Protein AF-A0A8H5EVK1-F1 (afdb_monomer_lite)

Structure (mmCIF, N/CA/C/O backbone):
data_AF-A0A8H5EVK1-F1
#
_entry.id   AF-A0A8H5EVK1-F1
#
loop_
_atom_site.group_PDB
_atom_site.id
_atom_site.type_symbol
_atom_site.label_atom_id
_atom_site.label_alt_id
_atom_site.label_comp_id
_atom_site.label_asym_id
_atom_site.label_entity_id
_atom_site.label_seq_id
_atom_site.pdbx_PDB_ins_code
_atom_site.Cartn_x
_atom_site.Cartn_y
_atom_site.Cartn_z
_atom_site.occupancy
_atom_site.B_iso_or_equiv
_atom_site.auth_seq_id
_atom_site.auth_comp_id
_atom_site.auth_asym_id
_atom_site.auth_atom_id
_atom_site.pdbx_PDB_model_num
ATOM 1 N N . MET A 1 1 ? -26.636 -18.258 -15.719 1.00 41.59 1 MET A N 1
ATOM 2 C CA . MET A 1 1 ? -25.723 -17.914 -14.607 1.00 41.59 1 MET A CA 1
ATOM 3 C C . MET A 1 1 ? -24.765 -16.835 -15.089 1.00 41.59 1 MET A C 1
ATOM 5 O O . MET A 1 1 ? -24.022 -17.075 -16.029 1.00 41.59 1 MET A O 1
ATOM 9 N N . THR A 1 2 ? -24.846 -15.623 -14.544 1.00 47.69 2 THR A N 1
ATOM 10 C CA . THR A 1 2 ? -23.958 -14.500 -14.897 1.00 47.69 2 THR A CA 1
ATOM 11 C C . THR A 1 2 ? -22.626 -14.634 -14.164 1.00 47.69 2 THR A C 1
ATOM 13 O O . THR A 1 2 ? -22.633 -14.826 -12.950 1.00 47.69 2 THR A O 1
ATOM 16 N N . LYS A 1 3 ? -21.498 -14.523 -14.882 1.00 50.34 3 LYS A N 1
ATOM 17 C CA . LYS A 1 3 ? -20.157 -14.484 -14.272 1.00 50.34 3 LYS A CA 1
ATOM 18 C C . LYS A 1 3 ? -20.093 -13.385 -13.192 1.00 50.34 3 LYS A C 1
ATOM 20 O O . LYS A 1 3 ? -20.622 -12.295 -13.436 1.00 50.34 3 LYS A O 1
ATOM 25 N N . PRO A 1 4 ? -19.461 -13.640 -12.031 1.00 54.78 4 PRO A N 1
ATOM 26 C CA . PRO A 1 4 ? -19.246 -12.612 -11.017 1.00 54.78 4 PRO A CA 1
ATOM 27 C C . PRO A 1 4 ? -18.439 -11.448 -11.614 1.00 54.78 4 PRO A C 1
ATOM 29 O O . PRO A 1 4 ? -17.487 -11.657 -12.368 1.00 54.78 4 PRO A O 1
ATOM 32 N N . ARG A 1 5 ? -18.862 -10.210 -11.332 1.00 58.28 5 ARG A N 1
ATOM 33 C CA . ARG A 1 5 ? -18.165 -8.996 -11.787 1.00 58.28 5 ARG A CA 1
ATOM 34 C C . ARG A 1 5 ? -16.902 -8.783 -10.953 1.00 58.28 5 ARG A C 1
ATOM 36 O O . ARG A 1 5 ? -16.959 -8.870 -9.731 1.00 58.28 5 ARG A O 1
ATOM 43 N N . SER A 1 6 ? -15.787 -8.462 -11.610 1.00 67.81 6 SER A N 1
ATOM 44 C CA . SER A 1 6 ? -14.522 -8.135 -10.943 1.00 67.81 6 SER A CA 1
ATOM 45 C C . SER A 1 6 ? -14.550 -6.692 -10.427 1.00 67.81 6 SER A C 1
ATOM 47 O O . SER A 1 6 ? -14.633 -5.753 -11.219 1.00 67.81 6 SER A O 1
ATOM 49 N N . LEU A 1 7 ? -14.450 -6.524 -9.105 1.00 60.75 7 LEU A N 1
ATOM 50 C CA . LEU A 1 7 ? -14.333 -5.228 -8.423 1.00 60.75 7 LEU A CA 1
ATOM 51 C C . LEU A 1 7 ? -13.185 -4.387 -8.979 1.00 60.75 7 LEU A C 1
ATOM 53 O O . LEU A 1 7 ? -13.356 -3.207 -9.279 1.00 60.75 7 LEU A O 1
ATOM 57 N N . HIS A 1 8 ? -12.032 -5.021 -9.176 1.00 58.81 8 HIS A N 1
ATOM 58 C CA . HIS A 1 8 ? -10.846 -4.355 -9.685 1.00 58.81 8 HIS A CA 1
ATOM 59 C C . HIS A 1 8 ? -11.046 -3.812 -11.104 1.00 58.81 8 HIS A C 1
ATOM 61 O O . HIS A 1 8 ? -10.659 -2.685 -11.386 1.00 58.81 8 HIS A O 1
ATOM 67 N N . ALA A 1 9 ? -11.675 -4.575 -12.006 1.00 63.03 9 ALA A N 1
ATOM 68 C CA . ALA A 1 9 ? -11.930 -4.096 -13.366 1.00 63.03 9 ALA A CA 1
ATOM 69 C C . ALA A 1 9 ? -12.843 -2.857 -13.370 1.00 63.03 9 ALA A C 1
ATOM 71 O O . ALA A 1 9 ? -12.587 -1.904 -14.106 1.00 63.03 9 ALA A O 1
ATOM 72 N N . ASP A 1 10 ? -13.873 -2.846 -12.522 1.00 66.62 10 ASP A N 1
ATOM 73 C CA . ASP A 1 10 ? -14.810 -1.726 -12.415 1.00 66.62 10 ASP A CA 1
ATOM 74 C C . ASP A 1 10 ? -14.166 -0.493 -11.744 1.00 66.62 10 ASP A C 1
ATOM 76 O O . ASP A 1 10 ? -14.387 0.631 -12.203 1.00 66.62 10 ASP A O 1
ATOM 80 N N . LEU A 1 11 ? -13.333 -0.678 -10.707 1.00 62.50 11 LEU A N 1
ATOM 81 C CA . LEU A 1 11 ? -12.578 0.409 -10.066 1.00 62.50 11 LEU A CA 1
ATOM 82 C C . LEU A 1 11 ? -11.476 0.959 -10.968 1.00 62.50 11 LEU A C 1
ATOM 84 O O . LEU A 1 11 ? -11.425 2.168 -11.166 1.00 62.50 11 LEU A O 1
ATOM 88 N N . SER A 1 12 ? -10.645 0.100 -11.558 1.00 61.88 12 SER A N 1
ATOM 89 C CA . SER A 1 12 ? -9.576 0.499 -12.481 1.00 61.88 12 SER A CA 1
ATOM 90 C C . SER A 1 12 ? -10.148 1.293 -13.659 1.00 61.88 12 SER A C 1
ATOM 92 O O . SER A 1 12 ? -9.644 2.366 -13.977 1.00 61.88 12 SER A O 1
ATOM 94 N N . ASN A 1 13 ? -11.284 0.870 -14.229 1.00 64.12 13 ASN A N 1
ATOM 95 C CA . ASN A 1 13 ? -11.983 1.655 -15.249 1.00 64.12 13 ASN A CA 1
ATOM 96 C C . ASN A 1 13 ? -12.493 3.002 -14.712 1.00 64.12 13 ASN A C 1
ATOM 98 O O . ASN A 1 13 ? -12.360 4.017 -15.393 1.00 64.12 13 ASN A O 1
ATOM 102 N N . ALA A 1 14 ? -13.072 3.049 -13.507 1.00 60.78 14 ALA A N 1
ATOM 103 C CA . ALA A 1 14 ? -13.549 4.299 -12.912 1.00 60.78 14 ALA A CA 1
ATOM 104 C C . ALA A 1 14 ? -12.404 5.295 -12.655 1.00 60.78 14 ALA A C 1
ATOM 106 O O . ALA A 1 14 ? -12.525 6.466 -13.016 1.00 60.78 14 ALA A O 1
ATOM 107 N N . PHE A 1 15 ? -11.287 4.828 -12.097 1.00 60.34 15 PHE A N 1
ATOM 108 C CA . PHE A 1 15 ? -10.103 5.639 -11.829 1.00 60.34 15 PHE A CA 1
ATOM 109 C C . PHE A 1 15 ? -9.351 6.038 -13.108 1.00 60.34 15 PHE A C 1
ATOM 111 O O . PHE A 1 15 ? -8.956 7.196 -13.239 1.00 60.34 15 PHE A O 1
ATOM 118 N N . LYS A 1 16 ? -9.212 5.142 -14.093 1.00 63.81 16 LYS A N 1
ATOM 119 C CA . LYS A 1 16 ? -8.628 5.468 -15.404 1.00 63.81 16 LYS A CA 1
ATOM 120 C C . LYS A 1 16 ? -9.429 6.566 -16.102 1.00 63.81 16 LYS A C 1
ATOM 122 O O . LYS A 1 16 ? -8.861 7.542 -16.581 1.00 63.81 16 LYS A O 1
ATOM 127 N N . ASN A 1 17 ? -10.756 6.454 -16.068 1.00 61.41 17 ASN A N 1
ATOM 128 C CA . ASN A 1 17 ? -11.651 7.477 -16.593 1.00 61.41 17 ASN A CA 1
ATOM 129 C C . ASN A 1 17 ? -11.496 8.813 -15.830 1.00 61.41 17 ASN A C 1
ATOM 131 O O . ASN A 1 17 ? -11.444 9.865 -16.466 1.00 61.41 17 ASN A O 1
ATOM 135 N N . CYS A 1 18 ? -11.355 8.801 -14.491 1.00 55.69 18 CYS A N 1
ATOM 136 C CA . CYS A 1 18 ? -11.019 10.005 -13.705 1.00 55.69 18 CYS A CA 1
ATOM 137 C C . CYS A 1 18 ? -9.718 10.650 -14.171 1.00 55.69 18 CYS A C 1
ATOM 139 O O . CYS A 1 18 ? -9.649 11.868 -14.318 1.00 55.69 18 CYS A O 1
ATOM 141 N N . PHE A 1 19 ? -8.689 9.836 -14.383 1.00 51.69 19 PHE A N 1
ATOM 142 C CA . PHE A 1 19 ? -7.378 10.308 -14.787 1.00 51.69 19 PHE A CA 1
ATOM 143 C C . PHE A 1 19 ? -7.397 10.960 -16.172 1.00 51.69 19 PHE A C 1
ATOM 145 O O . PHE A 1 19 ? -6.903 12.078 -16.326 1.00 51.69 19 PHE A O 1
ATOM 152 N N . GLU A 1 20 ? -8.009 10.309 -17.163 1.00 54.41 20 GLU A N 1
ATOM 153 C CA . GLU A 1 20 ? -8.142 10.855 -18.519 1.00 54.41 20 GLU A CA 1
ATOM 154 C C . GLU A 1 20 ? -8.861 12.213 -18.517 1.00 54.41 20 GLU A C 1
ATOM 156 O O . GLU A 1 20 ? -8.493 13.127 -19.263 1.00 54.41 20 GLU A O 1
ATOM 161 N N . LEU A 1 21 ? -9.835 12.383 -17.621 1.00 54.88 21 LEU A N 1
ATOM 162 C CA . LEU A 1 21 ? -10.508 13.655 -17.388 1.00 54.88 21 LEU A CA 1
ATOM 163 C C . LEU A 1 21 ? -9.605 14.732 -16.782 1.00 54.88 21 LEU A C 1
ATOM 165 O O . LEU A 1 21 ? -9.590 15.861 -17.277 1.00 54.88 21 LEU A O 1
ATOM 169 N N . SER A 1 22 ? -8.884 14.408 -15.705 1.00 44.44 22 SER A N 1
ATOM 170 C CA . SER A 1 22 ? -8.008 15.363 -15.017 1.00 44.44 22 SER A CA 1
ATOM 171 C C . SER A 1 22 ? -6.879 15.843 -15.931 1.00 44.44 22 SER A C 1
ATOM 173 O O . SER A 1 22 ? -6.562 17.031 -15.946 1.00 44.44 22 SER A O 1
ATOM 175 N N . ILE A 1 23 ? -6.329 14.961 -16.774 1.00 43.84 23 ILE A N 1
ATOM 176 C CA . ILE A 1 23 ? -5.350 15.355 -17.795 1.00 43.84 23 ILE A CA 1
ATOM 177 C C . ILE A 1 23 ? -5.964 16.330 -18.800 1.00 43.84 23 ILE A C 1
ATOM 179 O O . ILE A 1 23 ? -5.370 17.369 -19.074 1.00 43.84 23 ILE A O 1
ATOM 183 N N . LYS A 1 24 ? -7.139 16.018 -19.363 1.00 51.66 24 LYS A N 1
ATOM 184 C CA . LYS A 1 24 ? -7.743 16.856 -20.409 1.00 51.66 24 LYS A CA 1
ATOM 185 C C . LYS A 1 24 ? -8.177 18.225 -19.892 1.00 51.66 24 LYS A C 1
ATOM 187 O O . LYS A 1 24 ? -8.009 19.196 -20.620 1.00 51.66 24 LYS A O 1
ATOM 192 N N . LYS A 1 25 ? -8.642 18.335 -18.642 1.00 51.88 25 LYS A N 1
ATOM 193 C CA . LYS A 1 25 ? -8.900 19.639 -18.007 1.00 51.88 25 LYS A CA 1
ATOM 194 C C . LYS A 1 25 ? -7.633 20.482 -17.896 1.00 51.88 25 LYS A C 1
ATOM 196 O O . LYS A 1 25 ? -7.654 21.643 -18.291 1.00 51.88 25 LYS A O 1
ATOM 201 N N . ASN A 1 26 ? -6.529 19.893 -17.439 1.00 37.81 26 ASN A N 1
ATOM 202 C CA . ASN A 1 26 ? -5.261 20.616 -17.323 1.00 37.81 26 ASN A CA 1
ATOM 203 C C . ASN A 1 26 ? -4.705 21.006 -18.706 1.00 37.81 26 ASN A C 1
ATOM 205 O O . ASN A 1 26 ? -4.150 22.089 -18.855 1.00 37.81 26 ASN A O 1
ATOM 209 N N . ILE A 1 27 ? -4.925 20.183 -19.740 1.00 40.38 27 ILE A N 1
ATOM 210 C CA . ILE A 1 27 ? -4.561 20.509 -21.130 1.00 40.38 27 ILE A CA 1
ATOM 211 C C . ILE A 1 27 ? -5.469 21.605 -21.723 1.00 40.38 27 ILE A C 1
ATOM 213 O O . ILE A 1 27 ? -4.962 22.489 -22.403 1.00 40.38 27 ILE A O 1
ATOM 217 N N . GLN A 1 28 ? -6.782 21.603 -21.459 1.00 43.84 28 GLN A N 1
ATOM 218 C CA . GLN A 1 28 ? -7.711 22.644 -21.937 1.00 43.84 28 GLN A CA 1
ATOM 219 C C . GLN A 1 28 ? -7.494 24.000 -21.257 1.00 43.84 28 GLN A C 1
ATOM 221 O O . GLN A 1 28 ? -7.664 25.031 -21.898 1.00 43.84 28 GLN A O 1
ATOM 226 N N . ILE A 1 29 ? -7.100 24.015 -19.980 1.00 44.12 29 ILE A N 1
ATOM 227 C CA . ILE A 1 29 ? -6.737 25.250 -19.269 1.00 44.12 29 ILE A CA 1
ATOM 228 C C . ILE A 1 29 ? -5.406 25.809 -19.806 1.00 44.12 29 ILE A C 1
ATOM 230 O O . ILE A 1 29 ? -5.240 27.023 -19.884 1.00 44.12 29 ILE A O 1
ATOM 234 N N . ALA A 1 30 ? -4.483 24.936 -20.229 1.00 35.28 30 ALA A N 1
ATOM 235 C CA . ALA A 1 30 ? -3.184 25.318 -20.785 1.00 35.28 30 ALA A CA 1
ATOM 236 C C . ALA A 1 30 ? -3.193 25.603 -22.303 1.00 35.28 30 ALA A C 1
ATOM 238 O O . ALA A 1 30 ? -2.247 26.199 -22.814 1.00 35.28 30 ALA A O 1
ATOM 239 N N . SER A 1 31 ? -4.225 25.184 -23.042 1.00 36.19 31 SER A N 1
ATOM 240 C CA . SER A 1 31 ? -4.279 25.303 -24.501 1.00 36.19 31 SER A CA 1
ATOM 241 C C . SER A 1 31 ? -5.620 25.865 -24.964 1.00 36.19 31 SER A C 1
ATOM 243 O O . SER A 1 31 ? -6.618 25.158 -25.088 1.00 36.19 31 SER A O 1
ATOM 245 N N . THR A 1 32 ? -5.631 27.159 -25.274 1.00 45.44 32 THR A N 1
ATOM 246 C CA . THR A 1 32 ? -6.758 27.879 -25.883 1.00 45.44 32 THR A CA 1
ATOM 247 C C . THR A 1 32 ? -6.955 27.586 -27.374 1.00 45.44 32 THR A C 1
ATOM 249 O O . THR A 1 32 ? -7.618 28.371 -28.039 1.00 45.44 32 THR A O 1
ATOM 252 N N . ASN A 1 33 ? -6.437 26.485 -27.941 1.00 45.47 33 ASN A N 1
ATOM 253 C CA . ASN A 1 33 ? -6.583 26.222 -29.378 1.00 45.47 33 ASN A CA 1
ATOM 254 C C . ASN A 1 33 ? -6.837 24.745 -29.742 1.00 45.47 33 ASN A C 1
ATOM 256 O O . ASN A 1 33 ? -5.967 23.891 -29.623 1.00 45.47 33 ASN A O 1
ATOM 260 N N . ASN A 1 34 ? -8.049 24.506 -30.262 1.00 47.72 34 ASN A N 1
ATOM 261 C CA . ASN A 1 34 ? -8.443 23.535 -31.295 1.00 47.72 34 ASN A CA 1
ATOM 262 C C . ASN A 1 34 ? -7.706 22.182 -31.365 1.00 47.72 34 ASN A C 1
ATOM 264 O O . ASN A 1 34 ? -6.913 21.950 -32.277 1.00 47.72 34 ASN A O 1
ATOM 268 N N . VAL A 1 35 ? -8.100 21.218 -30.526 1.00 45.94 35 VAL A N 1
ATOM 269 C CA . VAL A 1 35 ? -7.901 19.788 -30.827 1.00 45.94 35 VAL A CA 1
ATOM 270 C C . VAL A 1 35 ? -9.232 19.043 -30.705 1.00 45.94 35 VAL A C 1
ATOM 272 O O . VAL A 1 35 ? -10.007 19.274 -29.780 1.00 45.94 35 VAL A O 1
ATOM 275 N N . ALA A 1 36 ? -9.498 18.188 -31.695 1.00 43.31 36 ALA A N 1
ATOM 276 C CA . ALA A 1 36 ? -10.763 17.515 -31.966 1.00 43.31 36 ALA A CA 1
ATOM 277 C C . ALA A 1 36 ? -11.384 16.781 -30.758 1.00 43.31 36 ALA A C 1
ATOM 279 O O . ALA A 1 36 ? -10.717 16.060 -30.013 1.00 43.31 36 ALA A O 1
ATOM 280 N N . ASN A 1 37 ? -12.704 16.947 -30.628 1.00 43.81 37 ASN A N 1
ATOM 281 C CA . ASN A 1 37 ? -13.572 16.381 -29.598 1.00 43.81 37 ASN A CA 1
ATOM 282 C C . ASN A 1 37 ? -13.606 14.843 -29.645 1.00 43.81 37 ASN A C 1
ATOM 284 O O . ASN A 1 37 ? -14.459 14.247 -30.298 1.00 43.81 37 ASN A O 1
ATOM 288 N N . GLN A 1 38 ? -12.735 14.181 -28.889 1.00 46.62 38 GLN A N 1
ATOM 289 C CA . GLN A 1 38 ? -13.140 12.925 -28.259 1.00 46.62 38 GLN A CA 1
ATOM 290 C C . GLN A 1 38 ? -14.080 13.276 -27.106 1.00 46.62 38 GLN A C 1
ATOM 292 O O . GLN A 1 38 ? -13.672 14.027 -26.218 1.00 46.62 38 GLN A O 1
ATOM 297 N N . GLU A 1 39 ? -15.305 12.745 -27.111 1.00 47.12 39 GLU A N 1
ATOM 298 C CA . GLU A 1 39 ? -16.267 12.903 -26.016 1.00 47.12 39 GLU A CA 1
ATOM 299 C C . GLU A 1 39 ? -15.684 12.323 -24.726 1.00 47.12 39 GLU A C 1
ATOM 301 O O . GLU A 1 39 ? -15.723 11.122 -24.461 1.00 47.12 39 GLU A O 1
ATOM 306 N N . VAL A 1 40 ? -15.075 13.191 -23.927 1.00 48.97 40 VAL A N 1
ATOM 307 C CA . VAL A 1 40 ? -14.577 12.823 -22.609 1.00 48.97 40 VAL A CA 1
ATOM 308 C C . VAL A 1 40 ? -15.793 12.677 -21.706 1.00 48.97 40 VAL A C 1
ATOM 310 O O . VAL A 1 40 ? -16.623 13.593 -21.671 1.00 48.97 40 VAL A O 1
ATOM 313 N N . PRO A 1 41 ? -15.929 11.572 -20.957 1.00 56.59 41 PRO A N 1
ATOM 314 C CA . PRO A 1 41 ? -17.033 11.443 -20.026 1.00 56.59 41 PRO A CA 1
ATOM 315 C C . PRO A 1 41 ? -16.988 12.616 -19.044 1.00 56.59 41 PRO A C 1
ATOM 317 O O . PRO A 1 41 ? -15.944 12.885 -18.470 1.00 56.59 41 PRO A O 1
ATOM 320 N N . ASN A 1 42 ? -18.100 13.322 -18.847 1.00 66.62 42 ASN A N 1
ATOM 321 C CA . ASN A 1 42 ? -18.181 14.433 -17.895 1.00 66.62 42 ASN A CA 1
ATOM 322 C C . ASN A 1 42 ? -17.709 13.985 -16.490 1.00 66.62 42 ASN A C 1
ATOM 324 O O . ASN A 1 42 ? -18.003 12.867 -16.059 1.00 66.62 42 ASN A O 1
ATOM 328 N N . GLU A 1 43 ? -17.028 14.860 -15.743 1.00 67.25 43 GLU A N 1
ATOM 329 C CA . GLU A 1 43 ? -16.617 14.634 -14.345 1.00 67.25 43 GLU A CA 1
ATOM 330 C C . GLU A 1 43 ? -17.762 14.106 -13.485 1.00 67.25 43 GLU A C 1
ATOM 332 O O . GLU A 1 43 ? -17.577 13.212 -12.656 1.00 67.25 43 GLU A O 1
ATOM 337 N N . HIS A 1 44 ? -18.972 14.603 -13.732 1.00 73.38 44 HIS A N 1
ATOM 338 C CA . HIS A 1 44 ? -20.161 14.123 -13.052 1.00 73.38 44 HIS A CA 1
ATOM 339 C C . HIS A 1 44 ? -20.440 12.634 -13.323 1.00 73.38 44 HIS A C 1
ATOM 341 O O . HIS A 1 44 ? -20.753 11.884 -12.397 1.00 73.38 44 HIS A O 1
ATOM 347 N N . THR A 1 45 ? -20.277 12.185 -14.569 1.00 72.19 45 THR A N 1
ATOM 348 C CA . THR A 1 45 ? -20.450 10.785 -14.985 1.00 72.19 45 THR A CA 1
ATOM 349 C C . THR A 1 45 ? -19.439 9.880 -14.298 1.00 72.19 45 THR A C 1
ATOM 351 O O . THR A 1 45 ? -19.790 8.799 -13.826 1.00 72.19 45 THR A O 1
ATOM 354 N N . ILE A 1 46 ? -18.199 10.340 -14.173 1.00 68.25 46 ILE A N 1
ATOM 355 C CA . ILE A 1 46 ? -17.124 9.546 -13.589 1.00 68.25 46 ILE A CA 1
ATOM 356 C C . ILE A 1 46 ? -17.238 9.480 -12.064 1.00 68.25 46 ILE A C 1
ATOM 358 O O . ILE A 1 46 ? -17.194 8.389 -11.496 1.00 68.25 46 ILE A O 1
ATOM 362 N N . LYS A 1 47 ? -17.521 10.602 -11.390 1.00 79.25 47 LYS A N 1
ATOM 363 C CA . LYS A 1 47 ? -17.852 10.599 -9.954 1.00 79.25 47 LYS A CA 1
ATOM 364 C C . LYS A 1 47 ? -19.066 9.714 -9.665 1.00 79.25 47 LYS A C 1
ATOM 366 O O . LYS A 1 47 ? -19.101 9.020 -8.650 1.00 79.25 47 LYS A O 1
ATOM 371 N N . LYS A 1 48 ? -20.065 9.695 -10.556 1.00 79.06 48 LYS A N 1
ATOM 372 C CA . LYS A 1 48 ? -21.235 8.808 -10.456 1.00 79.06 48 LYS A CA 1
ATOM 373 C C . LYS A 1 48 ? -20.854 7.334 -10.624 1.00 79.06 48 LYS A C 1
ATOM 375 O O . LYS A 1 48 ? -21.357 6.506 -9.863 1.00 79.06 48 LYS A O 1
ATOM 380 N N . ALA A 1 49 ? -19.966 7.008 -11.563 1.00 73.38 49 ALA A N 1
ATOM 381 C CA . ALA A 1 49 ? -19.442 5.656 -11.741 1.00 73.38 49 ALA A CA 1
ATOM 382 C C . ALA A 1 49 ? -18.668 5.195 -10.498 1.00 73.38 49 ALA A C 1
ATOM 384 O O . ALA A 1 49 ? -19.017 4.168 -9.922 1.00 73.38 49 ALA A O 1
ATOM 385 N N . PHE A 1 50 ? -17.724 6.002 -10.008 1.00 79.88 50 PHE A N 1
ATOM 386 C CA . PHE A 1 50 ? -16.962 5.719 -8.789 1.00 79.88 50 PHE A CA 1
ATOM 387 C C . PHE A 1 50 ? -17.873 5.495 -7.572 1.00 79.88 50 PHE A C 1
ATOM 389 O O . PHE A 1 50 ? -17.780 4.467 -6.904 1.00 79.88 50 PHE A O 1
ATOM 396 N N . ARG A 1 51 ? -18.858 6.382 -7.348 1.00 85.69 51 ARG A N 1
ATOM 397 C CA . ARG A 1 51 ? -19.884 6.202 -6.301 1.00 85.69 51 ARG A CA 1
ATOM 398 C C . ARG A 1 51 ? -20.635 4.883 -6.432 1.00 85.69 51 ARG A C 1
ATOM 400 O O . ARG A 1 51 ? -20.914 4.240 -5.427 1.00 85.69 51 ARG A O 1
ATOM 407 N N . SER A 1 52 ? -21.018 4.508 -7.651 1.00 81.25 52 SER A N 1
ATOM 408 C CA . SER A 1 52 ? -21.739 3.260 -7.916 1.00 81.25 52 SER A CA 1
ATOM 409 C C . SER A 1 52 ? -20.889 2.042 -7.562 1.00 81.25 52 SER A C 1
ATOM 411 O O . SER A 1 52 ? -21.383 1.108 -6.932 1.00 81.25 52 SER A O 1
ATOM 413 N N . VAL A 1 53 ? -19.603 2.073 -7.918 1.00 79.50 53 VAL A N 1
ATOM 414 C CA . VAL A 1 53 ? -18.664 0.990 -7.626 1.00 79.50 53 VAL A CA 1
ATOM 415 C C . VAL A 1 53 ? -18.433 0.856 -6.122 1.00 79.50 53 VAL A C 1
ATOM 417 O O . VAL A 1 53 ? -18.625 -0.233 -5.592 1.00 79.50 53 VAL A O 1
ATOM 420 N N . LEU A 1 54 ? -18.146 1.953 -5.416 1.00 83.44 54 LEU A N 1
ATOM 421 C CA . LEU A 1 54 ? -17.957 1.928 -3.963 1.00 83.44 54 LEU A CA 1
ATOM 422 C C . LEU A 1 54 ? -19.215 1.503 -3.197 1.00 83.44 54 LEU A C 1
ATOM 424 O O . LEU A 1 54 ? -19.120 0.731 -2.248 1.00 83.44 54 LEU A O 1
ATOM 428 N N . LYS A 1 55 ? -20.407 1.941 -3.628 1.00 86.31 55 LYS A N 1
ATOM 429 C CA . LYS A 1 55 ? -21.672 1.478 -3.031 1.00 86.31 55 LYS A CA 1
ATOM 430 C C . LYS A 1 55 ? -21.828 -0.031 -3.160 1.00 86.31 55 LYS A C 1
ATOM 432 O O . LYS A 1 55 ? -22.078 -0.699 -2.169 1.00 86.31 55 LYS A O 1
ATOM 437 N N . LYS A 1 56 ? -21.619 -0.576 -4.361 1.00 79.38 56 LYS A N 1
ATOM 438 C CA . LYS A 1 56 ? -21.663 -2.027 -4.584 1.00 79.38 56 LYS A CA 1
ATOM 439 C C . LYS A 1 56 ? -20.644 -2.773 -3.721 1.00 79.38 56 LYS A C 1
ATOM 441 O O . LYS A 1 56 ? -20.948 -3.874 -3.278 1.00 79.38 56 LYS A O 1
ATOM 446 N N . TRP A 1 57 ? -19.470 -2.185 -3.485 1.00 81.81 57 TRP A N 1
ATOM 447 C CA . TRP A 1 57 ? -18.435 -2.799 -2.657 1.00 81.81 57 TRP A CA 1
ATOM 448 C C . TRP A 1 57 ? -18.832 -2.844 -1.197 1.00 81.81 57 TRP A C 1
ATOM 450 O O . TRP A 1 57 ? -18.875 -3.928 -0.624 1.00 81.81 57 TRP A O 1
ATOM 460 N N . ARG A 1 58 ? -19.263 -1.712 -0.650 1.00 84.25 58 ARG A N 1
ATOM 461 C CA . ARG A 1 58 ? -19.832 -1.648 0.694 1.00 84.25 58 ARG A CA 1
ATOM 462 C C . ARG A 1 58 ? -21.016 -2.606 0.873 1.00 84.25 58 ARG A C 1
ATOM 464 O O . ARG A 1 58 ? -21.157 -3.223 1.917 1.00 84.25 58 ARG A O 1
ATOM 471 N N . ASP A 1 59 ? -21.857 -2.751 -0.149 1.00 84.62 59 ASP A N 1
ATOM 472 C CA . ASP A 1 59 ? -23.033 -3.629 -0.118 1.00 84.62 59 ASP A CA 1
ATOM 473 C C . ASP A 1 59 ? -22.681 -5.120 -0.379 1.00 84.62 59 ASP A C 1
ATOM 475 O O . ASP A 1 59 ? -23.576 -5.925 -0.658 1.00 84.62 59 ASP A O 1
ATOM 479 N N . GLY A 1 60 ? -21.391 -5.490 -0.357 1.00 78.88 60 GLY A N 1
ATOM 480 C CA . GLY A 1 60 ? -20.909 -6.870 -0.501 1.00 78.88 60 GLY A CA 1
ATOM 481 C C . GLY A 1 60 ? -21.205 -7.503 -1.864 1.00 78.88 60 GLY A C 1
ATOM 482 O O . GLY A 1 60 ? -21.289 -8.722 -1.989 1.00 78.88 60 GLY A O 1
ATOM 483 N N . LYS A 1 61 ? -21.434 -6.692 -2.905 1.00 76.62 61 LYS A N 1
ATOM 484 C CA . LYS A 1 61 ? -21.798 -7.181 -4.250 1.00 76.62 61 LYS A CA 1
ATOM 485 C C . LYS A 1 61 ? -20.613 -7.684 -5.060 1.00 76.62 61 LYS A C 1
ATOM 487 O O . LYS A 1 61 ? -20.824 -8.217 -6.150 1.00 76.62 61 LYS A O 1
ATOM 492 N N . TYR A 1 62 ? -19.403 -7.507 -4.551 1.00 68.06 62 TYR A N 1
ATOM 493 C CA . TYR A 1 62 ? -18.215 -8.123 -5.112 1.00 68.06 62 TYR A CA 1
ATOM 494 C C . TYR A 1 62 ? -17.780 -9.267 -4.218 1.00 68.06 62 TYR A C 1
ATOM 496 O O . TYR A 1 62 ? -17.835 -9.162 -2.995 1.00 68.06 62 TYR A O 1
ATOM 504 N N . THR A 1 63 ? -17.350 -10.354 -4.843 1.00 61.09 63 THR A N 1
ATOM 505 C CA . THR A 1 63 ? -16.702 -11.444 -4.128 1.00 61.09 63 THR A CA 1
ATOM 506 C C . THR A 1 63 ? -15.408 -10.899 -3.518 1.00 61.09 63 THR A C 1
ATOM 508 O O . THR A 1 63 ? -14.637 -10.287 -4.263 1.00 61.09 63 THR A O 1
ATOM 511 N N . PRO A 1 64 ? -15.173 -11.060 -2.202 1.00 55.84 64 PRO A N 1
ATOM 512 C CA . PRO A 1 64 ? -13.887 -10.711 -1.612 1.00 55.84 64 PRO A CA 1
ATOM 513 C C . PRO A 1 64 ? -12.806 -11.505 -2.347 1.00 55.84 64 PRO A C 1
ATOM 515 O O . PRO A 1 64 ? -12.905 -12.725 -2.457 1.00 55.84 64 PRO A O 1
ATOM 518 N N . LEU A 1 65 ? -11.851 -10.794 -2.950 1.00 55.19 65 LEU A N 1
ATOM 519 C CA . LEU A 1 65 ? -10.857 -11.401 -3.841 1.00 55.19 65 LEU A CA 1
ATOM 520 C C . LEU A 1 65 ? -9.771 -12.116 -3.044 1.00 55.19 65 LEU A C 1
ATOM 522 O O . LEU A 1 65 ? -9.388 -13.223 -3.397 1.00 55.19 65 LEU A O 1
ATOM 526 N N . ASN A 1 66 ? -9.378 -11.519 -1.923 1.00 55.75 66 ASN A N 1
ATOM 527 C CA . ASN A 1 66 ? -8.662 -12.190 -0.858 1.00 55.75 66 ASN A CA 1
ATOM 528 C C . ASN A 1 66 ? -9.410 -11.874 0.451 1.00 55.75 66 ASN A C 1
ATOM 530 O O . ASN A 1 66 ? -9.531 -10.696 0.798 1.00 55.75 66 ASN A O 1
ATOM 534 N N . PRO A 1 67 ? -9.976 -12.869 1.159 1.00 55.72 67 PRO A N 1
ATOM 535 C CA . PRO A 1 67 ? -10.648 -12.627 2.434 1.00 55.72 67 PRO A CA 1
ATOM 536 C C . PRO A 1 67 ? -9.687 -12.113 3.516 1.00 55.72 67 PRO A C 1
ATOM 538 O O . PRO A 1 67 ? -10.157 -11.596 4.526 1.00 55.72 67 PRO A O 1
ATOM 541 N N . ALA A 1 68 ? -8.371 -12.243 3.309 1.00 57.75 68 ALA A N 1
ATOM 542 C CA . ALA A 1 68 ? -7.357 -11.846 4.272 1.00 57.75 68 ALA A CA 1
ATOM 543 C C . ALA A 1 68 ? -7.042 -10.344 4.276 1.00 57.75 68 ALA A C 1
ATOM 545 O O . ALA A 1 68 ? -6.654 -9.805 5.304 1.00 57.75 68 ALA A O 1
ATOM 546 N N . ILE A 1 69 ? -7.166 -9.642 3.144 1.00 64.50 69 ILE A N 1
ATOM 547 C CA . ILE A 1 69 ? -6.744 -8.237 3.058 1.00 64.50 69 ILE A CA 1
ATOM 548 C C . ILE A 1 69 ? -7.760 -7.446 2.230 1.00 64.50 69 ILE A C 1
ATOM 550 O O . ILE A 1 69 ? -7.741 -7.511 0.998 1.00 64.50 69 ILE A O 1
ATOM 554 N N . PRO A 1 70 ? -8.634 -6.650 2.865 1.00 67.31 70 PRO A N 1
ATOM 555 C CA . PRO A 1 70 ? -9.677 -5.910 2.167 1.00 67.31 70 PRO A CA 1
ATOM 556 C C . PRO A 1 70 ? -9.172 -4.564 1.628 1.00 67.31 70 PRO A C 1
ATOM 558 O O . PRO A 1 70 ? -9.820 -3.524 1.766 1.00 67.31 70 PRO A O 1
ATOM 561 N N . LEU A 1 71 ? -7.991 -4.566 1.013 1.00 73.69 71 LEU A N 1
ATOM 562 C CA . LEU A 1 71 ? -7.390 -3.365 0.450 1.00 73.69 71 LEU A CA 1
ATOM 563 C C . LEU A 1 71 ? -7.468 -3.400 -1.073 1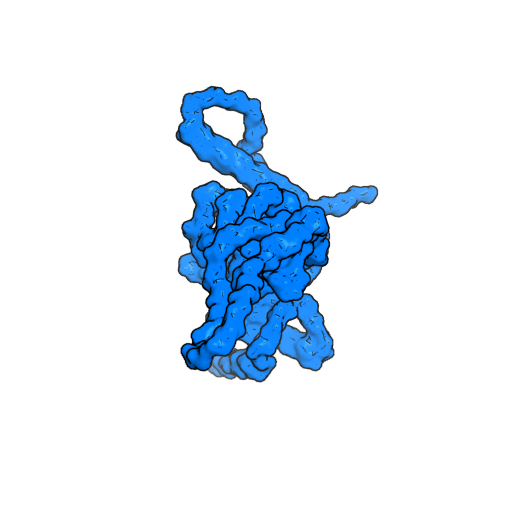.00 73.69 71 LEU A C 1
ATOM 565 O O . LEU A 1 71 ? -7.324 -4.445 -1.707 1.00 73.69 71 LEU A O 1
ATOM 569 N N . ILE A 1 72 ? -7.678 -2.231 -1.666 1.00 76.06 72 ILE A N 1
ATOM 570 C CA . ILE A 1 72 ? -7.539 -2.040 -3.108 1.00 76.06 72 ILE A CA 1
ATOM 571 C C . ILE A 1 72 ? -6.605 -0.875 -3.317 1.00 76.06 72 ILE A C 1
ATOM 573 O O . ILE A 1 72 ? -6.906 0.221 -2.849 1.00 76.06 72 ILE A O 1
ATOM 577 N N . ALA A 1 73 ? -5.509 -1.103 -4.034 1.00 77.06 73 ALA A N 1
ATOM 578 C CA . ALA A 1 73 ? -4.660 -0.020 -4.488 1.00 77.06 73 ALA A CA 1
ATOM 579 C C . ALA A 1 73 ? -4.923 0.306 -5.960 1.00 77.06 73 ALA A C 1
ATOM 581 O O . ALA A 1 73 ? -5.371 -0.532 -6.740 1.00 77.06 73 ALA A O 1
ATOM 582 N N . TYR A 1 74 ? -4.675 1.558 -6.318 1.00 78.56 74 TYR A N 1
ATOM 583 C CA . TYR A 1 74 ? -4.739 2.042 -7.685 1.00 78.56 74 TYR A CA 1
ATOM 584 C C . TYR A 1 74 ? -3.500 2.875 -7.988 1.00 78.56 74 TYR A C 1
ATOM 586 O O . TYR A 1 74 ? -3.231 3.846 -7.277 1.00 78.56 74 TYR A O 1
ATOM 594 N N . VAL A 1 75 ? -2.776 2.534 -9.055 1.00 81.56 75 VAL A N 1
ATOM 595 C CA . VAL A 1 75 ? -1.560 3.252 -9.448 1.00 81.56 75 VAL A CA 1
ATOM 596 C C . VAL A 1 75 ? -1.878 4.667 -9.904 1.00 81.56 75 VAL A C 1
ATOM 598 O O . VAL A 1 75 ? -2.604 4.896 -10.875 1.00 81.56 75 VAL A O 1
ATOM 601 N N . LEU A 1 76 ? -1.298 5.641 -9.201 1.00 79.50 76 LEU A N 1
ATOM 602 C CA . LEU A 1 76 ? -1.403 7.030 -9.584 1.00 79.50 76 LEU A CA 1
ATOM 603 C C . LEU A 1 76 ? -0.499 7.325 -10.784 1.00 79.50 76 LEU A C 1
ATOM 605 O O . LEU A 1 76 ? 0.642 6.871 -10.882 1.00 79.50 76 LEU A O 1
ATOM 609 N N . PRO A 1 77 ? -0.995 8.145 -11.706 1.00 74.44 77 PRO A N 1
ATOM 610 C CA . PRO A 1 77 ? -0.270 8.505 -12.902 1.00 74.44 77 PRO A CA 1
ATOM 611 C C . PRO A 1 77 ? 0.857 9.493 -12.604 1.00 74.44 77 PRO A C 1
ATOM 613 O O . PRO A 1 77 ? 0.625 10.578 -12.071 1.00 74.44 77 PRO A O 1
ATOM 616 N N . GLY A 1 78 ? 2.068 9.146 -13.041 1.00 68.12 78 GLY A N 1
ATOM 617 C CA . GLY A 1 78 ? 3.223 10.041 -12.999 1.00 68.12 78 GLY A CA 1
ATOM 618 C C . GLY A 1 78 ? 3.776 10.325 -11.602 1.00 68.12 78 GLY A C 1
ATOM 619 O O . GLY A 1 78 ? 4.466 11.323 -11.456 1.00 68.12 78 GLY A O 1
ATOM 620 N N . GLY A 1 79 ? 3.464 9.509 -10.589 1.00 60.69 79 GLY A N 1
ATOM 621 C CA . GLY A 1 79 ? 4.084 9.614 -9.263 1.00 60.69 79 GLY A CA 1
ATOM 622 C C . GLY A 1 79 ? 5.384 8.814 -9.176 1.00 60.69 79 GLY A C 1
ATOM 623 O O . GLY A 1 79 ? 5.381 7.625 -9.508 1.00 60.69 79 GLY A O 1
ATOM 624 N N . ASN A 1 80 ? 6.457 9.456 -8.709 1.00 63.41 80 ASN A N 1
ATOM 625 C CA . ASN A 1 80 ? 7.694 8.788 -8.293 1.00 63.41 80 ASN A CA 1
ATOM 626 C C . ASN A 1 80 ? 7.616 8.403 -6.803 1.00 63.41 80 ASN A C 1
ATOM 628 O O . ASN A 1 80 ? 6.669 8.764 -6.111 1.00 63.41 80 ASN A O 1
ATOM 632 N N . GLU A 1 81 ? 8.588 7.645 -6.293 1.00 60.03 81 GLU A N 1
ATOM 633 C CA . GLU A 1 81 ? 8.573 7.146 -4.907 1.00 60.03 81 GLU A CA 1
ATOM 634 C C . GLU A 1 81 ? 8.689 8.244 -3.842 1.00 60.03 81 GLU A C 1
ATOM 636 O O . GLU A 1 81 ? 8.017 8.196 -2.808 1.00 60.03 81 GLU A O 1
ATOM 641 N N . SER A 1 82 ? 9.514 9.264 -4.121 1.00 59.47 82 SER A N 1
ATOM 642 C CA . SER A 1 82 ? 9.808 10.388 -3.215 1.00 59.47 82 SER A CA 1
ATOM 643 C C . SER A 1 82 ? 8.552 11.102 -2.709 1.00 59.47 82 SER A C 1
ATOM 645 O O . SER A 1 82 ? 8.562 11.743 -1.657 1.00 59.47 82 SER A O 1
ATOM 647 N N . ASP A 1 83 ? 7.469 10.944 -3.457 1.00 60.56 83 ASP A N 1
ATOM 648 C CA . ASP A 1 83 ? 6.209 11.654 -3.360 1.00 60.56 83 ASP A CA 1
ATOM 649 C C . ASP A 1 83 ? 5.240 10.973 -2.381 1.00 60.56 83 ASP A C 1
ATOM 651 O O . ASP A 1 83 ? 4.416 11.623 -1.742 1.00 60.56 83 ASP A O 1
ATOM 655 N N . ALA A 1 84 ? 5.344 9.656 -2.191 1.00 61.09 84 ALA A N 1
ATOM 656 C CA . ALA A 1 84 ? 4.384 8.928 -1.365 1.00 61.09 84 ALA A CA 1
ATOM 657 C C . ALA A 1 84 ? 4.561 9.211 0.138 1.00 61.09 84 ALA A C 1
ATOM 659 O O . ALA A 1 84 ? 3.574 9.272 0.872 1.00 61.09 84 ALA A O 1
ATOM 660 N N . THR A 1 85 ? 5.804 9.432 0.592 1.00 68.50 85 THR A N 1
ATOM 661 C CA . THR A 1 85 ? 6.158 9.616 2.018 1.00 68.50 85 THR A CA 1
ATOM 662 C C . THR A 1 85 ? 5.605 10.892 2.653 1.00 68.50 85 THR A C 1
ATOM 664 O O . THR A 1 85 ? 5.546 11.004 3.876 1.00 68.50 85 THR A O 1
ATOM 667 N N . ARG A 1 86 ? 5.187 11.860 1.831 1.00 71.25 86 ARG A N 1
ATOM 668 C CA . ARG A 1 86 ? 4.626 13.146 2.268 1.00 71.25 86 ARG A CA 1
ATOM 669 C C . ARG A 1 86 ? 3.099 13.188 2.160 1.00 71.25 86 ARG A C 1
ATOM 671 O O . ARG A 1 86 ? 2.501 14.258 2.228 1.00 71.25 86 ARG A O 1
ATOM 678 N N . GLY A 1 87 ? 2.453 12.037 1.965 1.00 74.88 87 GLY A N 1
ATOM 679 C CA . GLY A 1 87 ? 1.004 11.979 1.797 1.00 74.88 87 GLY A CA 1
ATOM 680 C C . GLY A 1 87 ? 0.555 12.722 0.536 1.00 74.88 87 GLY A C 1
ATOM 681 O O . GLY A 1 87 ? 1.132 12.546 -0.534 1.00 74.88 87 GLY A O 1
ATOM 682 N N . LEU A 1 88 ? -0.464 13.575 0.664 1.00 78.81 88 LEU A N 1
ATOM 683 C CA . LEU A 1 88 ? -0.949 14.421 -0.433 1.00 78.81 88 LEU A CA 1
ATOM 684 C C . LEU A 1 88 ? 0.101 15.41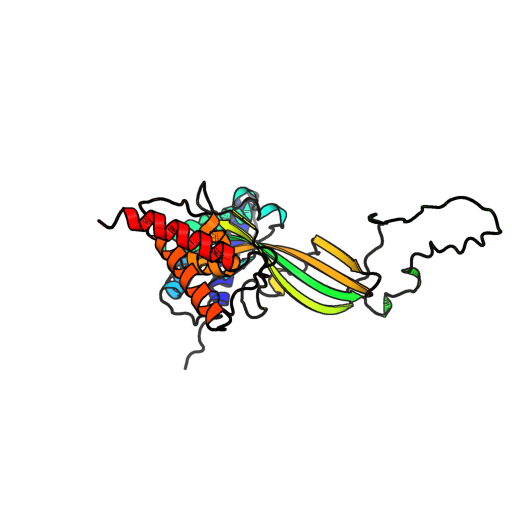0 -0.956 1.00 78.81 88 LEU A C 1
ATOM 686 O O . LEU A 1 88 ? 0.088 15.714 -2.145 1.00 78.81 88 LEU A O 1
ATOM 690 N N . GLU A 1 89 ? 0.977 15.924 -0.088 1.00 78.62 89 GLU A N 1
ATOM 691 C CA . GLU A 1 89 ? 1.924 16.992 -0.442 1.00 78.62 89 GLU A CA 1
ATOM 692 C C . GLU A 1 89 ? 3.036 16.520 -1.370 1.00 78.62 89 GLU A C 1
ATOM 694 O O . GLU A 1 89 ? 3.628 17.327 -2.083 1.00 78.62 89 GLU A O 1
ATOM 699 N N . GLY A 1 90 ? 3.342 15.224 -1.351 1.00 75.94 90 GLY A N 1
ATOM 700 C CA . GLY A 1 90 ? 4.329 14.682 -2.267 1.00 75.94 90 GLY A CA 1
ATOM 701 C C . GLY A 1 90 ? 3.730 14.305 -3.615 1.00 75.94 90 GLY A C 1
ATOM 702 O O . GLY A 1 90 ? 4.467 14.277 -4.588 1.00 75.94 90 GLY A O 1
ATOM 703 N N . LEU A 1 91 ? 2.414 14.095 -3.732 1.00 80.75 91 LEU A N 1
ATOM 704 C CA . LEU A 1 91 ? 1.805 13.739 -5.013 1.00 80.75 91 LEU A CA 1
ATOM 705 C C . LEU A 1 91 ? 2.031 14.818 -6.076 1.00 80.75 91 LEU A C 1
ATOM 707 O O . LEU A 1 91 ? 1.879 16.014 -5.826 1.00 80.75 91 LEU A O 1
ATOM 711 N N . THR A 1 92 ? 2.249 14.384 -7.319 1.00 83.81 92 THR A N 1
ATOM 712 C CA . THR A 1 92 ? 2.176 15.295 -8.466 1.00 83.81 92 THR A CA 1
ATOM 713 C C . THR A 1 92 ? 0.825 16.005 -8.515 1.00 83.81 92 THR A C 1
ATOM 715 O O . THR A 1 92 ? -0.196 15.451 -8.106 1.00 83.81 92 THR A O 1
ATOM 718 N N . GLU A 1 93 ? 0.782 17.210 -9.091 1.00 81.62 93 GLU A N 1
ATOM 719 C CA . GLU A 1 93 ? -0.445 18.018 -9.201 1.00 81.62 93 GLU A CA 1
ATOM 720 C C . GLU A 1 93 ? -1.636 17.212 -9.758 1.00 81.62 93 GLU A C 1
ATOM 722 O O . GLU A 1 93 ? -2.768 17.310 -9.276 1.00 81.62 93 GLU A O 1
ATOM 727 N N . LYS A 1 94 ? -1.373 16.346 -10.747 1.00 80.75 94 LYS A N 1
ATOM 728 C CA . LYS A 1 94 ? -2.379 15.453 -11.336 1.00 80.75 94 LYS A CA 1
ATOM 729 C C . LYS A 1 94 ? -2.854 14.391 -10.345 1.00 80.75 94 LYS A C 1
ATOM 731 O O . LYS A 1 94 ? -4.061 14.182 -10.229 1.00 80.75 94 LYS A O 1
ATOM 736 N N . GLY A 1 95 ? -1.929 13.732 -9.645 1.00 82.19 95 GLY A N 1
ATOM 737 C CA . GLY A 1 95 ? -2.249 12.753 -8.605 1.00 82.19 95 GLY A CA 1
ATOM 738 C C . GLY A 1 95 ? -3.062 13.383 -7.474 1.00 82.19 95 GLY A C 1
ATOM 739 O O . GLY A 1 95 ? -4.155 12.908 -7.170 1.00 82.19 95 GLY A O 1
ATOM 740 N N . ALA A 1 96 ? -2.596 14.513 -6.937 1.00 84.38 96 ALA A N 1
ATOM 741 C CA . ALA A 1 96 ? -3.275 15.268 -5.887 1.00 84.38 96 ALA A CA 1
ATOM 742 C C . ALA A 1 96 ? -4.695 15.681 -6.298 1.00 84.38 96 ALA A C 1
ATOM 744 O O . ALA A 1 96 ? -5.641 15.492 -5.537 1.00 84.38 96 ALA A O 1
ATOM 745 N N . SER A 1 97 ? -4.881 16.178 -7.526 1.00 84.56 97 SER A N 1
ATOM 746 C CA . SER A 1 97 ? -6.202 16.551 -8.053 1.00 84.56 97 SER A CA 1
ATOM 747 C C . SER A 1 97 ? -7.186 15.371 -8.071 1.00 84.56 97 SER A C 1
ATOM 749 O O . SER A 1 97 ? -8.346 15.512 -7.669 1.00 84.56 97 SER A O 1
ATOM 751 N N . ILE A 1 98 ? -6.727 14.185 -8.487 1.00 82.69 98 ILE A N 1
ATOM 752 C CA . ILE A 1 98 ? -7.546 12.963 -8.498 1.00 82.69 98 ILE A CA 1
ATOM 753 C C . ILE A 1 98 ? -7.919 12.562 -7.072 1.00 82.69 98 ILE A C 1
ATOM 755 O O . ILE A 1 98 ? -9.101 12.340 -6.795 1.00 82.69 98 ILE A O 1
ATOM 759 N N . VAL A 1 99 ? -6.939 12.506 -6.167 1.00 85.81 99 VAL A N 1
ATOM 760 C CA . VAL A 1 99 ? -7.163 12.119 -4.768 1.00 85.81 99 VAL A CA 1
ATOM 761 C C . VAL A 1 99 ? -8.122 13.092 -4.086 1.00 85.81 99 VAL A C 1
ATOM 763 O O . VAL A 1 99 ? -9.135 12.653 -3.547 1.00 85.81 99 VAL A O 1
ATOM 766 N N . ASN A 1 100 ? -7.906 14.401 -4.216 1.00 87.44 100 ASN A N 1
ATOM 767 C CA . ASN A 1 100 ? -8.775 15.436 -3.644 1.00 87.44 100 ASN A CA 1
ATOM 768 C C . ASN A 1 100 ? -10.213 15.381 -4.184 1.00 87.44 100 ASN A C 1
ATOM 770 O O . ASN A 1 100 ? -11.168 15.702 -3.478 1.00 87.44 100 ASN A O 1
ATOM 774 N N . SER A 1 101 ? -10.397 14.950 -5.433 1.00 85.44 101 SER A N 1
ATOM 775 C CA . SER A 1 101 ? -11.723 14.771 -6.030 1.00 85.44 101 SER A CA 1
ATOM 776 C C . SER A 1 101 ? -12.446 13.516 -5.517 1.00 85.44 101 SER A C 1
ATOM 778 O O . SER A 1 101 ? -13.676 13.523 -5.379 1.00 85.44 101 SER A O 1
ATOM 780 N N . LEU A 1 102 ? -11.714 12.425 -5.268 1.00 85.44 102 LEU A N 1
ATOM 781 C CA . LEU A 1 102 ? -12.286 11.110 -4.958 1.00 85.44 102 LEU A CA 1
ATOM 782 C C . LEU A 1 102 ? -12.368 10.808 -3.463 1.00 85.44 102 LEU A C 1
ATOM 784 O O . LEU A 1 102 ? -13.334 10.170 -3.039 1.00 85.44 102 LEU A O 1
ATOM 788 N N . ALA A 1 103 ? -11.420 11.293 -2.663 1.00 89.00 103 ALA A N 1
ATOM 789 C CA . ALA A 1 103 ? -11.362 11.020 -1.232 1.00 89.00 103 ALA A CA 1
ATOM 790 C C . ALA A 1 103 ? -12.637 11.445 -0.481 1.00 89.00 103 ALA A C 1
ATOM 792 O O . ALA A 1 103 ? -13.210 10.602 0.217 1.00 89.00 103 ALA A O 1
ATOM 793 N N . PRO A 1 104 ? -13.216 12.646 -0.709 1.00 90.31 104 PRO A N 1
ATOM 794 C CA . PRO A 1 104 ? -14.469 13.030 -0.056 1.00 90.31 104 PRO A CA 1
ATOM 795 C C . PRO A 1 104 ? -15.632 12.089 -0.397 1.00 90.31 104 PRO A C 1
ATOM 797 O O . PRO A 1 104 ? -16.508 11.835 0.427 1.00 90.31 104 PRO A O 1
ATOM 800 N N . ILE A 1 105 ? -15.651 11.547 -1.618 1.00 89.62 105 ILE A N 1
ATOM 801 C CA . ILE A 1 105 ? -16.690 10.614 -2.059 1.00 89.62 105 ILE A CA 1
ATOM 802 C C . ILE A 1 105 ? -16.537 9.265 -1.357 1.00 89.62 105 ILE A C 1
ATOM 804 O O . ILE A 1 105 ? -17.537 8.701 -0.912 1.00 89.62 105 ILE A O 1
ATOM 808 N N . ALA A 1 106 ? -15.309 8.753 -1.280 1.00 89.44 106 ALA A N 1
ATOM 809 C CA . ALA A 1 106 ? -15.005 7.489 -0.625 1.00 89.44 106 ALA A CA 1
ATOM 810 C C . ALA A 1 106 ? -15.368 7.538 0.865 1.00 89.44 106 ALA A C 1
ATOM 812 O O . ALA A 1 106 ? -16.103 6.678 1.351 1.00 89.44 106 ALA A O 1
ATOM 813 N N . LYS A 1 107 ? -14.992 8.624 1.544 1.00 90.38 107 LYS A N 1
ATOM 814 C CA . LYS A 1 107 ? -15.323 8.881 2.950 1.00 90.38 107 LYS A CA 1
ATOM 815 C C . LYS A 1 107 ? -16.817 8.870 3.239 1.00 90.38 107 LYS A C 1
ATOM 817 O O . LYS A 1 107 ? -17.263 8.172 4.142 1.00 90.38 107 LYS A O 1
ATOM 822 N N . VAL A 1 108 ? -17.614 9.588 2.441 1.00 91.88 108 VAL A N 1
ATOM 823 C CA . VAL A 1 108 ? -19.085 9.610 2.593 1.00 91.88 108 VAL A CA 1
ATOM 824 C C . VAL A 1 108 ? -19.691 8.208 2.456 1.00 91.88 108 VAL A C 1
ATOM 826 O O . VAL A 1 108 ? -20.754 7.928 3.006 1.00 91.88 108 VAL A O 1
ATOM 829 N N . LEU A 1 109 ? -19.026 7.315 1.723 1.00 90.25 109 LEU A N 1
ATOM 830 C CA . LEU A 1 109 ? -19.449 5.930 1.544 1.00 90.25 109 LEU A CA 1
ATOM 831 C C . LEU A 1 109 ? -18.856 4.966 2.581 1.00 90.25 109 LEU A C 1
ATOM 833 O O . LEU A 1 109 ? -19.163 3.778 2.510 1.00 90.25 109 LEU A O 1
ATOM 837 N N . GLY A 1 110 ? -18.094 5.466 3.556 1.00 90.06 110 GLY A N 1
ATOM 838 C CA . GLY A 1 110 ? -17.524 4.675 4.644 1.00 90.06 110 GLY A CA 1
ATOM 839 C C . GLY A 1 110 ? -16.199 4.006 4.292 1.00 90.06 110 GLY A C 1
ATOM 840 O O . GLY A 1 110 ? -15.939 2.912 4.782 1.00 90.06 110 GLY A O 1
ATOM 841 N N . PHE A 1 111 ? -15.383 4.631 3.442 1.00 89.50 111 PHE A N 1
ATOM 842 C CA . PHE A 1 111 ? -14.039 4.161 3.103 1.00 89.50 111 PHE A CA 1
ATOM 843 C C . PHE A 1 111 ? -12.972 5.128 3.610 1.00 89.50 111 PHE A C 1
ATOM 845 O O . PHE A 1 111 ? -13.121 6.347 3.491 1.00 89.50 111 PHE A O 1
ATOM 852 N N . SER A 1 112 ? -11.881 4.563 4.108 1.00 89.12 112 SER A N 1
ATOM 853 C CA . SER A 1 112 ? -10.635 5.261 4.394 1.00 89.12 112 SER A CA 1
ATOM 854 C C . SER A 1 112 ? -9.767 5.289 3.136 1.00 89.12 112 SER A C 1
ATOM 856 O O . SER A 1 112 ? -9.750 4.334 2.352 1.00 89.12 112 SER A O 1
ATOM 858 N N . VAL A 1 113 ? -9.081 6.413 2.924 1.00 88.94 113 VAL A N 1
ATOM 859 C CA . VAL A 1 113 ? -8.249 6.659 1.741 1.00 88.94 113 VAL A CA 1
ATOM 860 C C . VAL A 1 113 ? -6.829 6.950 2.184 1.00 88.94 113 VAL A C 1
ATOM 862 O O . VAL A 1 113 ? -6.592 7.844 3.001 1.00 88.94 113 VAL A O 1
ATOM 865 N N . PHE A 1 114 ? -5.894 6.213 1.603 1.00 88.00 114 PHE A N 1
ATOM 866 C CA . PHE A 1 114 ? -4.473 6.356 1.854 1.00 88.00 114 PHE A CA 1
ATOM 867 C C . PHE A 1 114 ? -3.726 6.570 0.541 1.00 88.00 114 PHE A C 1
ATOM 869 O O . PHE A 1 114 ? -4.143 6.080 -0.508 1.00 88.00 114 PHE A O 1
ATOM 876 N N . THR A 1 115 ? -2.604 7.273 0.595 1.00 88.88 115 THR A N 1
ATOM 877 C CA . THR A 1 115 ? -1.562 7.194 -0.427 1.00 88.88 115 THR A CA 1
ATOM 878 C C . THR A 1 115 ? -0.516 6.190 0.022 1.00 88.88 115 THR A C 1
ATOM 880 O O . THR A 1 115 ? -0.267 6.032 1.216 1.00 88.88 115 THR A O 1
ATOM 883 N N . ALA A 1 116 ? 0.091 5.490 -0.922 1.00 87.06 116 ALA A N 1
ATOM 884 C CA . ALA A 1 116 ? 1.115 4.507 -0.624 1.00 87.06 116 ALA A CA 1
ATOM 885 C C . ALA A 1 116 ? 2.247 4.540 -1.650 1.00 87.06 116 ALA A C 1
ATOM 887 O O . ALA A 1 116 ? 2.051 4.980 -2.786 1.00 87.06 116 ALA A O 1
ATOM 888 N N . SER A 1 117 ? 3.419 4.069 -1.227 1.00 87.81 117 SER A N 1
ATOM 889 C CA . SER A 1 117 ? 4.503 3.707 -2.140 1.00 87.81 117 SER A CA 1
ATOM 890 C C . SER A 1 117 ? 4.359 2.234 -2.490 1.00 87.81 117 SER A C 1
ATOM 892 O O . SER A 1 117 ? 4.288 1.405 -1.583 1.00 87.81 117 SER A O 1
ATOM 894 N N . LEU A 1 118 ? 4.275 1.937 -3.781 1.00 87.00 118 LEU A N 1
ATOM 895 C CA . LEU A 1 118 ? 4.282 0.596 -4.336 1.00 87.00 118 LEU A CA 1
ATOM 896 C C . LEU A 1 118 ? 5.591 0.403 -5.092 1.00 87.00 118 LEU A C 1
ATOM 898 O O . LEU A 1 118 ? 5.843 1.093 -6.085 1.00 87.00 118 LEU A O 1
ATOM 902 N N . THR A 1 119 ? 6.361 -0.582 -4.665 1.00 87.88 119 THR A N 1
ATOM 903 C CA . THR A 1 119 ? 7.599 -0.974 -5.320 1.00 87.88 119 THR A CA 1
ATOM 904 C C . THR A 1 119 ? 7.400 -2.323 -5.984 1.00 87.88 119 THR A C 1
ATOM 906 O O . THR A 1 119 ? 6.839 -3.251 -5.404 1.00 87.88 119 THR A O 1
ATOM 909 N N . LYS A 1 120 ? 7.833 -2.422 -7.234 1.00 88.25 120 LYS A N 1
ATOM 910 C CA . LYS A 1 120 ? 7.927 -3.665 -7.983 1.00 88.25 120 LYS A CA 1
ATOM 911 C C . LYS A 1 120 ? 9.402 -3.989 -8.149 1.00 88.25 120 LYS A C 1
ATOM 913 O O . LYS A 1 120 ? 10.107 -3.251 -8.831 1.00 88.25 120 LYS A O 1
ATOM 918 N N . LYS A 1 121 ? 9.830 -5.107 -7.579 1.00 90.69 121 LYS A N 1
ATOM 919 C CA . LYS A 1 121 ? 11.177 -5.647 -7.721 1.00 90.69 121 LYS A CA 1
ATOM 920 C C . LYS A 1 121 ? 11.159 -6.796 -8.716 1.00 90.69 121 LYS A C 1
ATOM 922 O O . LYS A 1 121 ? 10.364 -7.726 -8.579 1.00 90.69 121 LYS A O 1
ATOM 927 N N . VAL A 1 122 ? 12.024 -6.715 -9.716 1.00 91.56 122 VAL A N 1
ATOM 928 C CA . VAL A 1 122 ? 12.237 -7.761 -10.714 1.00 91.56 122 VAL A CA 1
ATOM 929 C C . VAL A 1 122 ? 13.676 -8.228 -10.586 1.00 91.56 122 VAL A C 1
ATOM 931 O O . VAL A 1 122 ? 14.587 -7.416 -10.715 1.00 91.56 122 VAL A O 1
ATOM 934 N N . VAL A 1 123 ? 13.875 -9.512 -10.315 1.00 93.62 123 VAL A N 1
ATOM 935 C CA . VAL A 1 123 ? 15.194 -10.148 -10.284 1.00 93.62 123 VAL A CA 1
ATOM 936 C C . VAL A 1 123 ? 15.299 -11.083 -11.475 1.00 93.62 123 VAL A C 1
ATOM 938 O O . VAL A 1 123 ? 14.348 -11.791 -11.815 1.00 93.62 123 VAL A O 1
ATOM 941 N N . GLY A 1 124 ? 16.444 -11.071 -12.135 1.00 93.88 124 GLY A N 1
ATOM 942 C CA . GLY A 1 124 ? 16.678 -11.845 -13.338 1.00 93.88 124 GLY A CA 1
ATOM 943 C C . GLY A 1 124 ? 18.155 -11.998 -13.643 1.00 93.88 124 GLY A C 1
ATOM 944 O O . GLY A 1 124 ? 19.004 -11.529 -12.896 1.00 93.88 124 GLY A O 1
ATOM 945 N N . ILE A 1 125 ? 18.451 -12.622 -14.770 1.00 92.00 125 ILE A N 1
ATOM 946 C CA . ILE A 1 125 ? 19.803 -12.757 -15.313 1.00 92.00 125 ILE A CA 1
ATOM 947 C C . ILE A 1 125 ? 19.876 -12.047 -16.669 1.00 92.00 125 ILE A C 1
ATOM 949 O O . ILE A 1 125 ? 18.859 -11.942 -17.368 1.00 92.00 125 ILE A O 1
ATOM 953 N N . PRO A 1 126 ? 21.038 -11.499 -17.054 1.00 88.12 126 PRO A N 1
ATOM 954 C CA . PRO A 1 126 ? 21.202 -10.837 -18.346 1.00 88.12 126 PRO A CA 1
ATOM 955 C C . PRO A 1 126 ? 21.064 -11.812 -19.517 1.00 88.12 126 PRO A C 1
ATOM 957 O O . PRO A 1 126 ? 21.135 -13.030 -19.356 1.00 88.12 126 PRO A O 1
ATOM 960 N N . HIS A 1 127 ? 20.896 -11.265 -20.719 1.00 84.19 127 HIS A N 1
ATOM 961 C CA . HIS A 1 127 ? 20.968 -12.055 -21.945 1.00 84.19 127 HIS A CA 1
ATOM 962 C C . HIS A 1 127 ? 22.329 -12.760 -22.086 1.00 84.19 127 HIS A C 1
ATOM 964 O O . HIS A 1 127 ? 23.379 -12.132 -21.959 1.00 84.19 127 HIS A O 1
ATOM 970 N N . GLU A 1 128 ? 22.304 -14.060 -22.403 1.00 74.25 128 GLU A N 1
ATOM 971 C CA . GLU A 1 128 ? 23.513 -14.879 -22.602 1.00 74.25 128 GLU A CA 1
ATOM 972 C C . GLU A 1 128 ? 24.460 -14.285 -23.661 1.00 74.25 128 GLU A C 1
ATOM 974 O O . GLU A 1 128 ? 25.678 -14.339 -23.502 1.00 74.25 128 GLU A O 1
ATOM 979 N N . ASP A 1 129 ? 23.901 -13.666 -24.707 1.00 70.38 129 ASP A N 1
ATOM 980 C CA . ASP A 1 129 ? 24.657 -13.057 -25.809 1.00 70.38 129 ASP A CA 1
ATOM 981 C C . ASP A 1 129 ? 25.348 -11.734 -25.420 1.00 70.38 129 ASP A C 1
ATOM 983 O O . ASP A 1 129 ? 26.329 -11.340 -26.054 1.00 70.38 129 ASP A O 1
ATOM 987 N N . ASP A 1 130 ? 24.872 -11.065 -24.364 1.00 60.88 130 ASP A N 1
ATOM 988 C CA . ASP A 1 130 ? 25.424 -9.798 -23.868 1.00 60.88 130 ASP A CA 1
ATOM 989 C C . ASP A 1 130 ? 26.489 -10.015 -22.775 1.00 60.88 130 ASP A C 1
ATOM 991 O O . ASP A 1 130 ? 27.216 -9.090 -22.402 1.00 60.88 130 ASP A O 1
ATOM 995 N N . PHE A 1 131 ? 26.661 -11.261 -22.316 1.00 57.81 131 PHE A N 1
ATOM 996 C CA . PHE A 1 131 ? 27.743 -11.693 -21.430 1.00 57.81 131 PHE A CA 1
ATOM 997 C C . PHE A 1 131 ? 29.062 -11.835 -22.208 1.00 57.81 131 PHE A C 1
ATOM 999 O O . PHE A 1 131 ? 29.687 -12.895 -22.291 1.00 57.81 131 PHE A O 1
ATOM 1006 N N . THR A 1 132 ? 29.544 -10.739 -22.791 1.00 54.25 132 THR A N 1
ATOM 1007 C CA . THR A 1 132 ? 30.935 -10.720 -23.241 1.00 54.25 132 THR A CA 1
ATOM 1008 C C . THR A 1 132 ? 31.836 -10.746 -22.003 1.00 54.25 132 THR A C 1
ATOM 1010 O O . THR A 1 132 ? 31.662 -9.977 -21.058 1.00 54.25 132 THR A O 1
ATOM 1013 N N . TYR A 1 133 ? 32.835 -11.633 -21.994 1.00 50.38 133 TYR A N 1
ATOM 1014 C CA . TYR A 1 133 ? 33.857 -11.751 -20.938 1.00 50.38 133 TYR A CA 1
ATOM 1015 C C . TYR A 1 133 ? 34.626 -10.435 -20.645 1.00 50.38 133 TYR A C 1
ATOM 1017 O O . TYR A 1 133 ? 35.471 -10.402 -19.750 1.00 50.38 133 TYR A O 1
ATOM 1025 N N . GLU A 1 134 ? 34.347 -9.353 -21.379 1.00 51.66 134 GLU A N 1
ATOM 1026 C CA . GLU A 1 134 ? 34.847 -7.993 -21.155 1.00 51.66 134 GLU A CA 1
ATOM 1027 C C . GLU A 1 134 ? 34.140 -7.255 -20.002 1.00 51.66 134 GLU A C 1
ATOM 1029 O O . GLU A 1 134 ? 34.681 -6.269 -19.507 1.00 51.66 134 GLU A O 1
ATOM 1034 N N . PHE A 1 135 ? 32.995 -7.751 -19.508 1.00 48.59 135 PHE A N 1
ATOM 1035 C CA . PHE A 1 135 ? 32.306 -7.190 -18.332 1.00 48.59 135 PHE A CA 1
ATOM 1036 C C . PHE A 1 135 ? 32.881 -7.666 -16.985 1.00 48.59 135 PHE A C 1
ATOM 1038 O O . PHE A 1 135 ? 32.421 -7.282 -15.910 1.00 48.59 135 PHE A O 1
ATOM 1045 N N . ILE A 1 136 ? 33.935 -8.483 -17.014 1.00 51.59 136 ILE A N 1
ATOM 1046 C CA . ILE A 1 136 ? 34.837 -8.616 -15.871 1.00 51.59 136 ILE A CA 1
ATOM 1047 C C . ILE A 1 136 ? 35.703 -7.360 -15.915 1.00 51.59 136 ILE A C 1
ATOM 1049 O O . ILE A 1 136 ? 36.427 -7.203 -16.899 1.00 51.59 136 ILE A O 1
ATOM 1053 N N . PRO A 1 137 ? 35.712 -6.476 -14.897 1.00 45.12 137 PRO A N 1
ATOM 1054 C CA . PRO A 1 137 ? 36.660 -5.380 -14.878 1.00 45.12 137 PRO A CA 1
ATOM 1055 C C . PRO A 1 137 ? 38.058 -5.987 -14.972 1.00 45.12 137 PRO A C 1
ATOM 1057 O O . PRO A 1 137 ? 38.618 -6.500 -13.999 1.00 45.12 137 PRO A O 1
ATOM 1060 N N . SER A 1 138 ? 38.662 -5.901 -16.153 1.00 43.75 138 SER A N 1
ATOM 1061 C CA . SER A 1 138 ? 40.031 -6.318 -16.440 1.00 43.75 138 SER A CA 1
ATOM 1062 C C . SER A 1 138 ? 41.045 -5.384 -15.761 1.00 43.75 138 SER A C 1
ATOM 1064 O O . SER A 1 138 ? 42.170 -5.195 -16.228 1.00 43.75 138 SER A O 1
ATOM 1066 N N . HIS A 1 139 ? 40.653 -4.770 -14.644 1.00 43.72 139 HIS A N 1
ATOM 1067 C CA . HIS A 1 139 ? 41.501 -4.039 -13.724 1.00 43.72 139 HIS A CA 1
ATOM 1068 C C . HIS A 1 139 ? 42.228 -4.955 -12.740 1.00 43.72 139 HIS A C 1
ATOM 1070 O O . HIS A 1 139 ? 43.214 -4.507 -12.158 1.00 43.72 139 HIS A O 1
ATOM 1076 N N . TYR A 1 140 ? 41.962 -6.268 -12.755 1.00 43.59 140 TYR A N 1
ATOM 1077 C CA . TYR A 1 140 ? 43.061 -7.229 -12.620 1.00 43.59 140 TYR A CA 1
ATOM 1078 C C . TYR A 1 140 ? 43.920 -7.207 -13.892 1.00 43.59 140 TYR A C 1
ATOM 1080 O O . TYR A 1 140 ? 44.191 -8.230 -14.524 1.00 43.59 140 TYR A O 1
ATOM 1088 N N . LYS A 1 141 ? 44.477 -6.030 -14.216 1.00 39.56 141 LYS A N 1
ATOM 1089 C CA . LYS A 1 141 ? 45.848 -6.003 -14.695 1.00 39.56 141 LYS A CA 1
ATOM 1090 C C . LYS A 1 141 ? 46.591 -6.800 -13.640 1.00 39.56 141 LYS A C 1
ATOM 1092 O O . LYS A 1 141 ? 46.876 -6.293 -12.558 1.00 39.56 141 LYS A O 1
ATOM 1097 N N . ARG A 1 142 ? 46.900 -8.057 -13.963 1.00 42.62 142 ARG A N 1
ATOM 1098 C CA . ARG A 1 142 ? 48.102 -8.732 -13.499 1.00 42.62 142 ARG A CA 1
ATOM 1099 C C . ARG A 1 142 ? 49.247 -7.774 -13.814 1.00 42.62 142 ARG A C 1
ATOM 1101 O O . ARG A 1 142 ? 49.949 -7.913 -14.812 1.00 42.62 142 ARG A O 1
ATOM 1108 N N . ARG A 1 143 ? 49.422 -6.751 -12.973 1.00 38.97 143 ARG A N 1
ATOM 1109 C CA . ARG A 1 143 ? 50.718 -6.166 -12.726 1.00 38.97 143 ARG A CA 1
ATOM 1110 C C . ARG A 1 143 ? 51.496 -7.363 -12.239 1.00 38.97 143 ARG A C 1
ATOM 1112 O O . ARG A 1 143 ? 51.304 -7.866 -11.139 1.00 38.97 143 ARG A O 1
ATOM 1119 N N . ARG A 1 144 ? 52.282 -7.879 -13.169 1.00 41.78 144 ARG A N 1
ATOM 1120 C CA . ARG A 1 144 ? 53.464 -8.676 -12.942 1.00 41.78 144 ARG A CA 1
ATOM 1121 C C . ARG A 1 144 ? 54.320 -7.851 -11.972 1.00 41.78 144 ARG A C 1
ATOM 1123 O O . ARG A 1 144 ? 55.182 -7.096 -12.401 1.00 41.78 144 ARG A O 1
ATOM 1130 N N . LEU A 1 145 ? 53.967 -7.875 -10.688 1.00 39.44 145 LEU A N 1
ATOM 1131 C CA . LEU A 1 145 ? 54.770 -7.320 -9.619 1.00 39.44 145 LEU A CA 1
ATOM 1132 C C . LEU A 1 145 ? 55.937 -8.286 -9.500 1.00 39.44 145 LEU A C 1
ATOM 1134 O O . LEU A 1 145 ? 55.834 -9.371 -8.932 1.00 39.44 145 LEU A O 1
ATOM 1138 N N . GLY A 1 146 ? 57.039 -7.892 -10.139 1.00 40.78 146 GLY A N 1
ATOM 1139 C CA . GLY A 1 146 ? 58.326 -8.137 -9.529 1.00 40.78 146 GLY A CA 1
ATOM 1140 C C . GLY A 1 146 ? 58.248 -7.651 -8.086 1.00 40.78 146 GLY A C 1
ATOM 1141 O O . GLY A 1 146 ? 57.669 -6.599 -7.818 1.00 40.78 146 GLY A O 1
ATOM 1142 N N . PHE A 1 147 ? 58.747 -8.506 -7.202 1.00 41.88 147 PHE A N 1
ATOM 1143 C CA . PHE A 1 147 ? 59.206 -8.190 -5.861 1.00 41.88 147 PHE A CA 1
ATOM 1144 C C . PHE A 1 147 ? 59.481 -6.695 -5.676 1.00 41.88 147 PHE A C 1
ATOM 1146 O O . PHE A 1 147 ? 60.467 -6.196 -6.206 1.00 41.88 147 PHE A O 1
ATOM 1153 N N . ASP A 1 148 ? 58.634 -6.011 -4.918 1.00 41.66 148 ASP A N 1
ATOM 1154 C CA . ASP A 1 148 ? 59.151 -5.173 -3.849 1.00 41.66 148 ASP A CA 1
ATOM 1155 C C . ASP A 1 148 ? 58.084 -4.955 -2.781 1.00 41.66 148 ASP A C 1
ATOM 1157 O O . ASP A 1 148 ? 56.886 -4.846 -3.055 1.00 41.66 148 ASP A O 1
ATOM 1161 N N . ASN A 1 149 ? 58.578 -5.025 -1.553 1.00 46.12 149 ASN A N 1
ATOM 1162 C CA . ASN A 1 149 ? 57.855 -4.974 -0.300 1.00 46.12 149 ASN A CA 1
ATOM 1163 C C . ASN A 1 149 ? 57.100 -3.651 -0.106 1.00 46.12 149 ASN A C 1
ATOM 1165 O O . ASN A 1 149 ? 57.443 -2.622 -0.680 1.00 46.12 149 ASN A O 1
ATOM 1169 N N . ASP A 1 150 ? 56.147 -3.713 0.824 1.00 47.28 150 ASP A N 1
ATOM 1170 C CA . ASP A 1 150 ? 55.554 -2.588 1.548 1.00 47.28 150 ASP A CA 1
ATOM 1171 C C . ASP A 1 150 ? 54.452 -1.805 0.831 1.00 47.28 150 ASP A C 1
ATOM 1173 O O . ASP A 1 150 ? 54.658 -0.693 0.359 1.00 47.28 150 ASP A O 1
ATOM 1177 N N . THR A 1 151 ? 53.219 -2.323 0.868 1.00 38.19 151 THR A N 1
ATOM 1178 C CA . THR A 1 151 ? 52.125 -1.657 1.611 1.00 38.19 151 THR A CA 1
ATOM 1179 C C . THR A 1 151 ? 50.893 -2.559 1.704 1.00 38.19 151 THR A C 1
ATOM 1181 O O . THR A 1 151 ? 50.291 -2.944 0.703 1.00 38.19 151 THR A O 1
ATOM 1184 N N . TYR A 1 152 ? 50.544 -2.905 2.942 1.00 47.16 152 TYR A N 1
ATOM 1185 C CA . TYR A 1 152 ? 49.219 -3.373 3.339 1.00 47.16 152 TYR A CA 1
ATOM 1186 C C . TYR A 1 152 ? 48.167 -2.276 3.071 1.00 47.16 152 TYR A C 1
ATOM 1188 O O . TYR A 1 152 ? 48.501 -1.094 3.054 1.00 47.16 152 TYR A O 1
ATOM 1196 N N . ASP A 1 153 ? 46.912 -2.707 2.931 1.00 46.28 153 ASP A N 1
ATOM 1197 C CA . ASP A 1 153 ? 45.671 -1.916 2.876 1.00 46.28 153 ASP A CA 1
ATOM 1198 C C . ASP A 1 153 ? 45.265 -1.295 1.534 1.00 46.28 153 ASP A C 1
ATOM 1200 O O . ASP A 1 153 ? 45.219 -0.081 1.355 1.00 46.28 153 ASP A O 1
ATOM 1204 N N . LEU A 1 154 ? 44.797 -2.152 0.621 1.00 42.06 154 LEU A N 1
ATOM 1205 C CA . LEU A 1 154 ? 43.838 -1.735 -0.403 1.00 42.06 154 LEU A CA 1
ATOM 1206 C C . LEU A 1 154 ? 42.670 -2.731 -0.503 1.00 42.06 154 LEU A C 1
ATOM 1208 O O . LEU A 1 154 ? 42.445 -3.368 -1.531 1.00 42.06 154 LEU A O 1
ATOM 1212 N N . TYR A 1 155 ? 41.903 -2.857 0.584 1.00 44.47 155 TYR A N 1
ATOM 1213 C CA . TYR A 1 155 ? 40.493 -3.240 0.482 1.00 44.47 155 TYR A CA 1
ATOM 1214 C C . TYR A 1 155 ? 39.759 -2.075 -0.191 1.00 44.47 155 TYR A C 1
ATOM 1216 O O . TYR A 1 155 ? 39.245 -1.175 0.469 1.00 44.47 155 TYR A O 1
ATOM 1224 N N . CYS A 1 156 ? 39.759 -2.046 -1.523 1.00 42.44 156 CYS A N 1
ATOM 1225 C CA . CYS A 1 156 ? 38.834 -1.197 -2.255 1.00 42.44 156 CYS A CA 1
ATOM 1226 C C . CYS A 1 156 ? 37.426 -1.774 -2.073 1.00 42.44 156 CYS A C 1
ATOM 1228 O O . CYS A 1 156 ? 36.962 -2.569 -2.888 1.00 42.44 156 CYS A O 1
ATOM 1230 N N . GLU A 1 157 ? 36.740 -1.346 -1.015 1.00 40.81 157 GLU A N 1
ATOM 1231 C CA . GLU A 1 157 ? 35.285 -1.234 -1.020 1.00 40.81 157 GLU A CA 1
ATOM 1232 C C . GLU A 1 157 ? 34.910 -0.272 -2.155 1.00 40.81 157 GLU A C 1
ATOM 1234 O O . GLU A 1 157 ? 34.752 0.933 -1.966 1.00 40.81 157 GLU A O 1
ATOM 1239 N N . ILE A 1 158 ? 34.811 -0.791 -3.381 1.00 45.19 158 ILE A N 1
ATOM 1240 C CA . ILE A 1 158 ? 34.229 -0.058 -4.504 1.00 45.19 158 ILE A CA 1
ATOM 1241 C C . ILE A 1 158 ? 32.711 -0.066 -4.290 1.00 45.19 158 ILE A C 1
ATOM 1243 O O . ILE A 1 158 ? 31.961 -0.704 -5.014 1.00 45.19 158 ILE A O 1
ATOM 1247 N N . ARG A 1 159 ? 32.250 0.697 -3.293 1.00 42.09 159 ARG A N 1
ATOM 1248 C CA . ARG A 1 159 ? 30.931 1.351 -3.312 1.00 42.09 159 ARG A CA 1
ATOM 1249 C C . ARG A 1 159 ? 31.018 2.615 -4.172 1.00 42.09 159 ARG A C 1
ATOM 1251 O O . ARG A 1 159 ? 30.658 3.710 -3.753 1.00 42.09 159 ARG A O 1
ATOM 1258 N N . GLY A 1 160 ? 31.616 2.471 -5.347 1.00 39.03 160 GLY A N 1
ATOM 1259 C CA . GLY A 1 160 ? 31.782 3.530 -6.320 1.00 39.03 160 GLY A CA 1
ATOM 1260 C C . GLY A 1 160 ? 30.902 3.200 -7.504 1.00 39.03 160 GLY A C 1
ATOM 1261 O O . GLY A 1 160 ? 31.151 2.200 -8.172 1.00 39.03 160 GLY A O 1
ATOM 1262 N N . HIS A 1 161 ? 29.903 4.048 -7.726 1.00 42.38 161 HIS A N 1
ATOM 1263 C CA . HIS A 1 161 ? 29.185 4.239 -8.980 1.00 42.38 161 HIS A CA 1
ATOM 1264 C C . HIS A 1 161 ? 30.180 4.402 -10.143 1.00 42.38 161 HIS A C 1
ATOM 1266 O O . HIS A 1 161 ? 30.503 5.513 -10.551 1.00 42.38 161 HIS A O 1
ATOM 1272 N N . GLY A 1 162 ? 30.761 3.303 -10.613 1.00 46.34 162 GLY A N 1
ATOM 1273 C CA . GLY A 1 162 ? 31.371 3.257 -11.928 1.00 46.34 162 GLY A CA 1
ATOM 1274 C C . GLY A 1 162 ? 30.234 3.126 -12.922 1.00 46.34 162 GLY A C 1
ATOM 1275 O O . GLY A 1 162 ? 29.392 2.251 -12.732 1.00 46.34 162 GLY A O 1
ATOM 1276 N N . ASP A 1 163 ? 30.221 3.996 -13.927 1.00 52.03 163 ASP A N 1
ATOM 1277 C CA . ASP A 1 163 ? 29.323 3.998 -15.087 1.00 52.03 163 ASP A CA 1
ATOM 1278 C C . ASP A 1 163 ? 29.499 2.716 -15.931 1.00 52.03 163 ASP A C 1
ATOM 1280 O O . ASP A 1 163 ? 29.904 2.753 -17.090 1.00 52.03 163 ASP A O 1
ATOM 1284 N N . TYR A 1 164 ? 29.305 1.549 -15.324 1.00 60.22 164 TYR A N 1
ATOM 1285 C CA . TYR A 1 164 ? 29.235 0.279 -16.019 1.00 60.22 164 TYR A CA 1
ATOM 1286 C C . TYR A 1 164 ? 27.786 0.112 -16.461 1.00 60.22 164 TYR A C 1
ATOM 1288 O O . TYR A 1 164 ? 26.898 0.025 -15.613 1.00 60.22 164 TYR A O 1
ATOM 1296 N N . ASP A 1 165 ? 27.561 0.092 -17.773 1.00 70.31 165 ASP A N 1
ATOM 1297 C CA . ASP A 1 165 ? 26.245 -0.151 -18.361 1.00 70.31 165 ASP A CA 1
ATOM 1298 C C . ASP A 1 165 ? 25.727 -1.515 -17.891 1.00 70.31 165 ASP A C 1
ATOM 1300 O O . ASP A 1 165 ? 26.244 -2.549 -18.309 1.00 70.31 165 ASP A O 1
ATOM 1304 N N . ILE A 1 166 ? 24.741 -1.532 -16.989 1.00 7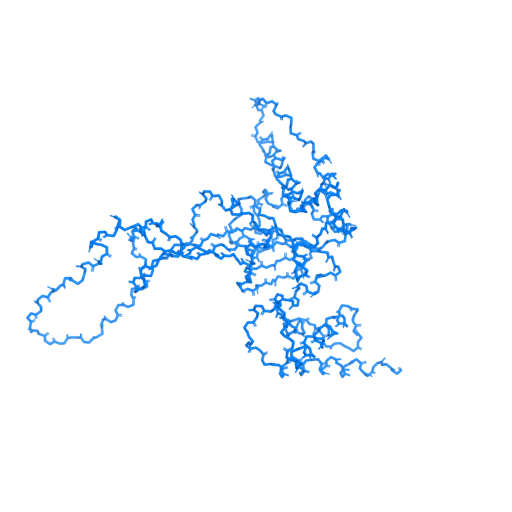8.06 166 ILE A N 1
ATOM 1305 C CA . ILE A 1 166 ? 24.130 -2.775 -16.508 1.00 78.06 166 ILE A CA 1
ATOM 1306 C C . ILE A 1 166 ? 23.568 -3.516 -17.731 1.00 78.06 166 ILE A C 1
ATOM 1308 O O . ILE A 1 166 ? 22.810 -2.917 -18.503 1.00 78.06 166 ILE A O 1
ATOM 1312 N N . PRO A 1 167 ? 23.949 -4.789 -17.957 1.00 83.50 167 PRO A N 1
ATOM 1313 C CA . PRO A 1 167 ? 23.479 -5.520 -19.123 1.00 83.50 167 PRO A CA 1
ATOM 1314 C C . PRO A 1 167 ? 21.949 -5.646 -19.093 1.00 83.50 167 PRO A C 1
ATOM 1316 O O . PRO A 1 167 ? 21.350 -5.702 -18.015 1.00 83.50 167 PRO A O 1
ATOM 1319 N N . PRO A 1 168 ? 21.283 -5.692 -20.256 1.00 83.88 168 PRO A N 1
ATOM 1320 C CA . PRO A 1 168 ? 19.838 -5.843 -20.291 1.00 83.88 168 PRO A CA 1
ATOM 1321 C C . PRO A 1 168 ? 19.432 -7.202 -19.708 1.00 83.88 168 PRO A C 1
ATOM 1323 O O . PRO A 1 168 ? 20.026 -8.239 -20.014 1.00 83.88 168 PRO A O 1
ATOM 1326 N N . MET A 1 169 ? 18.386 -7.196 -18.881 1.00 88.31 169 MET A N 1
ATOM 1327 C CA . MET A 1 169 ? 17.810 -8.414 -18.313 1.00 88.31 169 MET A CA 1
ATOM 1328 C C . MET A 1 169 ? 17.202 -9.283 -19.419 1.00 88.31 169 MET A C 1
ATOM 1330 O O . MET A 1 169 ? 16.338 -8.818 -20.165 1.00 88.31 169 MET A O 1
ATOM 1334 N N . GLY A 1 170 ? 17.643 -10.540 -19.496 1.00 89.00 170 GLY A N 1
ATOM 1335 C CA . GLY A 1 170 ? 17.179 -11.519 -20.475 1.00 89.00 170 GLY A CA 1
ATOM 1336 C C . GLY A 1 170 ? 16.103 -12.449 -19.928 1.00 89.00 170 GLY A C 1
ATOM 1337 O O . GLY A 1 170 ? 15.027 -12.563 -20.518 1.00 89.00 170 GLY A O 1
ATOM 1338 N N . GLU A 1 171 ? 16.363 -13.085 -18.785 1.00 91.81 171 GLU A N 1
ATOM 1339 C CA . GLU A 1 171 ? 15.413 -13.979 -18.115 1.00 91.81 171 GLU A CA 1
ATOM 1340 C C . GLU A 1 171 ? 15.018 -13.416 -16.747 1.00 91.81 171 GLU A C 1
ATOM 1342 O O . GLU A 1 171 ? 15.869 -12.991 -15.970 1.00 91.81 171 GLU A O 1
ATOM 1347 N N . VAL A 1 172 ? 13.715 -13.410 -16.453 1.00 92.44 172 VAL A N 1
ATOM 1348 C CA . VAL A 1 172 ? 13.168 -12.989 -15.155 1.00 92.44 172 VAL A CA 1
ATOM 1349 C C . VAL A 1 172 ? 13.029 -14.217 -14.264 1.00 92.44 172 VAL A C 1
ATOM 1351 O O . VAL A 1 172 ? 12.258 -15.122 -14.582 1.00 92.44 172 VAL A O 1
ATOM 1354 N N . LEU A 1 173 ? 13.737 -14.218 -13.139 1.00 92.31 173 LEU A N 1
ATOM 1355 C CA . LEU A 1 173 ? 13.692 -15.282 -12.138 1.00 92.31 173 LEU A CA 1
ATOM 1356 C C . LEU A 1 173 ? 12.595 -15.030 -11.100 1.00 92.31 173 LEU A C 1
ATOM 1358 O O . LEU A 1 173 ? 11.898 -15.954 -10.683 1.00 92.31 173 LEU A O 1
ATOM 1362 N N . GLU A 1 174 ? 12.423 -13.772 -10.694 1.00 91.25 174 GLU A N 1
ATOM 1363 C CA . GLU A 1 174 ? 11.508 -13.393 -9.624 1.00 91.25 174 GLU A CA 1
ATOM 1364 C C . GLU A 1 174 ? 10.861 -12.031 -9.899 1.00 91.25 174 GLU A C 1
ATOM 1366 O O . GLU A 1 174 ? 11.513 -11.074 -10.313 1.00 91.25 174 GLU A O 1
ATOM 1371 N N . GLU A 1 175 ? 9.560 -11.921 -9.633 1.00 88.62 175 GLU A N 1
ATOM 1372 C CA . GLU A 1 175 ? 8.816 -10.664 -9.692 1.00 88.62 175 GLU A CA 1
ATOM 1373 C C . GLU A 1 175 ? 8.010 -10.515 -8.400 1.00 88.62 175 GLU A C 1
ATOM 1375 O O . GLU A 1 175 ? 7.113 -11.311 -8.123 1.00 88.62 175 GLU A O 1
ATOM 1380 N N . LYS A 1 176 ? 8.317 -9.484 -7.611 1.00 88.31 176 LYS A N 1
ATOM 1381 C CA . LYS A 1 176 ? 7.608 -9.165 -6.369 1.00 88.31 176 LYS A CA 1
ATOM 1382 C C . LYS A 1 176 ? 7.092 -7.741 -6.378 1.00 88.31 176 LYS A C 1
ATOM 1384 O O . LYS A 1 176 ? 7.692 -6.842 -6.965 1.00 88.31 176 LYS A O 1
ATOM 1389 N N . GLN A 1 177 ? 5.974 -7.536 -5.696 1.00 85.94 177 GLN A N 1
ATOM 1390 C CA . GLN A 1 177 ? 5.417 -6.218 -5.433 1.00 85.94 177 GLN A CA 1
ATOM 1391 C C . GLN A 1 177 ? 5.257 -6.040 -3.933 1.00 85.94 177 GLN A C 1
ATOM 1393 O O . GLN A 1 177 ? 4.866 -6.976 -3.240 1.00 85.94 177 GLN A O 1
ATOM 1398 N N . PHE A 1 178 ? 5.533 -4.843 -3.435 1.00 85.38 178 PHE A N 1
ATOM 1399 C CA . PHE A 1 178 ? 5.390 -4.549 -2.021 1.00 85.38 178 PHE A CA 1
ATOM 1400 C C . PHE A 1 178 ? 4.988 -3.101 -1.755 1.00 85.38 178 PHE A C 1
ATOM 1402 O O . PHE A 1 178 ? 5.307 -2.193 -2.522 1.00 85.38 178 PHE A O 1
ATOM 1409 N N . LEU A 1 179 ? 4.251 -2.890 -0.660 1.00 85.06 179 LEU A N 1
ATOM 1410 C CA . LEU A 1 179 ? 3.964 -1.554 -0.145 1.00 85.06 179 LEU A CA 1
ATOM 1411 C C . LEU A 1 179 ? 5.013 -1.165 0.892 1.00 85.06 179 LEU A C 1
ATOM 1413 O O . LEU A 1 179 ? 5.145 -1.817 1.930 1.00 85.06 179 LEU A O 1
ATOM 1417 N N . ASP A 1 180 ? 5.703 -0.056 0.658 1.00 83.06 180 ASP A N 1
ATOM 1418 C CA . ASP A 1 180 ? 6.751 0.423 1.566 1.00 83.06 180 ASP A CA 1
ATOM 1419 C C . ASP A 1 180 ? 6.261 1.462 2.556 1.00 83.06 180 ASP A C 1
ATOM 1421 O O . ASP A 1 180 ? 6.777 1.582 3.672 1.00 83.06 180 ASP A O 1
ATOM 1425 N N . TYR A 1 181 ? 5.247 2.219 2.161 1.00 85.25 181 TYR A N 1
ATOM 1426 C CA . TYR A 1 181 ? 4.766 3.363 2.908 1.00 85.25 181 TYR A CA 1
ATOM 1427 C C . TYR A 1 181 ? 3.269 3.538 2.702 1.00 85.25 181 TYR A C 1
ATOM 1429 O O . TYR A 1 181 ? 2.774 3.284 1.610 1.00 85.25 181 TYR A O 1
ATOM 1437 N N . LEU A 1 182 ? 2.571 3.994 3.739 1.00 86.44 182 LEU A N 1
ATOM 1438 C CA . LEU A 1 182 ? 1.150 4.312 3.736 1.00 86.44 182 LEU A CA 1
ATOM 1439 C C . LEU A 1 182 ? 0.925 5.619 4.510 1.00 86.44 182 LEU A C 1
ATOM 1441 O O . LEU A 1 182 ? 1.345 5.727 5.662 1.00 86.44 182 LEU A O 1
ATOM 1445 N N . ALA A 1 183 ? 0.248 6.594 3.908 1.00 87.00 183 ALA A N 1
ATOM 1446 C CA . ALA A 1 183 ? -0.176 7.835 4.552 1.00 87.00 183 ALA A CA 1
ATOM 1447 C C . ALA A 1 183 ? -1.674 8.062 4.379 1.00 87.00 183 ALA A C 1
ATOM 1449 O O . ALA A 1 183 ? -2.206 7.950 3.278 1.00 87.00 183 ALA A O 1
ATOM 1450 N N . GLY A 1 184 ? -2.358 8.436 5.458 1.00 86.00 184 GLY A N 1
ATOM 1451 C CA . GLY A 1 184 ? -3.734 8.926 5.367 1.00 86.00 184 GLY A CA 1
ATOM 1452 C C . GLY A 1 184 ? -3.817 10.232 4.568 1.00 86.00 184 GLY A C 1
ATOM 1453 O O . GLY A 1 184 ? -2.953 11.097 4.676 1.00 86.00 184 GLY A O 1
ATOM 1454 N N . VAL A 1 185 ? -4.876 10.391 3.777 1.00 82.06 185 VAL A N 1
ATOM 1455 C CA . VAL A 1 185 ? -5.073 11.573 2.912 1.00 82.06 185 VAL A CA 1
ATOM 1456 C C . VAL A 1 185 ? -5.595 12.800 3.673 1.00 82.06 185 VAL A C 1
ATOM 1458 O O . VAL A 1 185 ? -5.546 13.911 3.163 1.00 82.06 185 VAL A O 1
ATOM 1461 N N . ASP A 1 186 ? -6.125 12.628 4.882 1.00 66.19 186 ASP A N 1
ATOM 1462 C CA . ASP A 1 186 ? -7.258 13.458 5.293 1.00 66.19 186 ASP A CA 1
ATOM 1463 C C . ASP A 1 186 ? -7.243 13.975 6.738 1.00 66.19 186 ASP A C 1
ATOM 1465 O O . ASP A 1 186 ? -8.212 14.597 7.166 1.00 66.19 186 ASP A O 1
ATOM 1469 N N . ASP A 1 187 ? -6.156 13.767 7.473 1.00 58.50 187 ASP A N 1
ATOM 1470 C CA . ASP A 1 187 ? -6.002 14.296 8.825 1.00 58.50 187 ASP A CA 1
ATOM 1471 C C . ASP A 1 187 ? -4.698 15.089 8.930 1.00 58.50 187 ASP A C 1
ATOM 1473 O O . ASP A 1 187 ? -3.653 14.660 8.454 1.00 58.50 187 ASP A O 1
ATOM 1477 N N . ALA A 1 188 ? -4.721 16.226 9.630 1.00 54.59 188 ALA A N 1
ATOM 1478 C CA . ALA A 1 188 ? -3.487 16.907 10.045 1.00 54.59 188 ALA A CA 1
ATOM 1479 C C . ALA A 1 188 ? -2.603 16.003 10.938 1.00 54.59 188 ALA A C 1
ATOM 1481 O O . ALA A 1 188 ? -1.402 16.220 11.056 1.00 54.59 188 ALA A O 1
ATOM 1482 N N . ASN A 1 189 ? -3.211 14.959 11.516 1.00 52.72 189 ASN A N 1
ATOM 1483 C CA . ASN A 1 189 ? -2.572 13.858 12.234 1.00 52.72 189 ASN A CA 1
ATOM 1484 C C . ASN A 1 189 ? -2.648 12.540 11.442 1.00 52.72 189 ASN A C 1
ATOM 1486 O O . ASN A 1 189 ? -2.683 11.463 12.042 1.00 52.72 189 ASN A O 1
ATOM 1490 N N . ALA A 1 190 ? -2.766 12.613 10.113 1.00 61.78 190 ALA A N 1
ATOM 1491 C CA . ALA A 1 190 ? -2.895 11.442 9.267 1.00 61.78 190 ALA A CA 1
ATOM 1492 C C . ALA A 1 190 ? -1.754 10.481 9.555 1.00 61.78 190 ALA A C 1
ATOM 1494 O O . ALA A 1 190 ? -0.580 10.852 9.610 1.00 61.78 190 ALA A O 1
ATOM 1495 N N . LEU A 1 191 ? -2.140 9.228 9.765 1.00 65.81 191 LEU A N 1
ATOM 1496 C CA . LEU A 1 191 ? -1.226 8.164 10.111 1.00 65.81 191 LEU A CA 1
ATOM 1497 C C . LEU A 1 191 ? -0.263 7.970 8.936 1.00 65.81 191 LEU A C 1
ATOM 1499 O O . LEU A 1 191 ? -0.642 7.474 7.879 1.00 65.81 191 LEU A O 1
ATOM 1503 N N . SER A 1 192 ? 0.958 8.452 9.131 1.00 73.44 192 SER A N 1
ATOM 1504 C CA . SER A 1 192 ? 2.105 8.324 8.243 1.00 73.44 192 SER A CA 1
ATOM 1505 C C . SER A 1 192 ? 2.904 7.125 8.736 1.00 73.44 192 SER A C 1
ATOM 1507 O O . SER A 1 192 ? 3.366 7.093 9.880 1.00 73.44 192 SER A O 1
ATOM 1509 N N . MET A 1 193 ? 2.993 6.085 7.916 1.00 79.06 193 MET A N 1
ATOM 1510 C CA . MET A 1 193 ? 3.488 4.792 8.356 1.00 79.06 193 MET A CA 1
ATOM 1511 C C . MET A 1 193 ? 4.358 4.149 7.286 1.00 79.06 193 MET A C 1
ATOM 1513 O O . MET A 1 193 ? 3.883 3.706 6.246 1.00 79.06 193 MET A O 1
ATOM 1517 N N . LYS A 1 194 ? 5.653 4.027 7.582 1.00 80.75 194 LYS A N 1
ATOM 1518 C CA . LYS A 1 194 ? 6.566 3.194 6.797 1.00 80.75 194 LYS A CA 1
ATOM 1519 C C . LYS A 1 194 ? 6.243 1.740 7.084 1.00 80.75 194 LYS A C 1
ATOM 1521 O O . LYS A 1 194 ? 6.489 1.332 8.209 1.00 80.75 194 LYS A O 1
ATOM 1526 N N . LEU A 1 195 ? 5.705 0.995 6.123 1.00 75.19 195 LEU A N 1
ATOM 1527 C CA . LEU A 1 195 ? 5.302 -0.413 6.213 1.00 75.19 195 LEU A CA 1
ATOM 1528 C C . LEU A 1 195 ? 6.499 -1.363 6.250 1.00 75.19 195 LEU A C 1
ATOM 1530 O O . LEU A 1 195 ? 6.534 -2.228 7.122 1.00 75.19 195 LEU A O 1
ATOM 1534 N N . GLY A 1 196 ? 7.516 -1.090 5.433 1.00 66.69 196 GLY A N 1
ATOM 1535 C CA . GLY A 1 196 ? 8.657 -1.982 5.235 1.00 66.69 196 GLY A CA 1
ATOM 1536 C C . GLY A 1 196 ? 8.241 -3.196 4.411 1.00 66.69 196 GLY A C 1
ATOM 1537 O O . GLY A 1 196 ? 7.692 -4.129 4.984 1.00 66.69 196 GLY A O 1
ATOM 1538 N N . ALA A 1 197 ? 8.475 -3.129 3.094 1.00 73.12 197 ALA A N 1
ATOM 1539 C CA . ALA A 1 197 ? 8.284 -4.193 2.110 1.00 73.12 197 ALA A CA 1
ATOM 1540 C C . ALA A 1 197 ? 7.126 -5.159 2.423 1.00 73.12 197 ALA A C 1
ATOM 1542 O O . ALA A 1 197 ? 7.324 -6.359 2.609 1.00 73.12 197 ALA A O 1
ATOM 1543 N N . PHE A 1 198 ? 5.905 -4.629 2.542 1.00 79.25 198 PHE A N 1
ATOM 1544 C CA . PHE A 1 198 ? 4.736 -5.480 2.731 1.00 79.25 198 PHE A CA 1
ATOM 1545 C C . PHE A 1 198 ? 4.396 -6.170 1.413 1.00 79.25 198 PHE A C 1
ATOM 1547 O O . PHE A 1 198 ? 3.867 -5.511 0.517 1.00 79.25 198 PHE A O 1
ATOM 1554 N N . ASP A 1 199 ? 4.691 -7.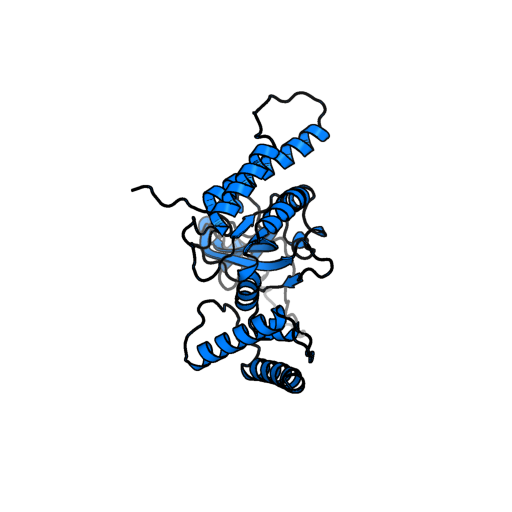468 1.315 1.00 78.00 199 ASP A N 1
ATOM 1555 C CA . ASP A 1 199 ? 4.447 -8.238 0.097 1.00 78.00 199 ASP A CA 1
ATOM 1556 C C . ASP A 1 199 ? 2.968 -8.227 -0.298 1.00 78.00 199 ASP A C 1
ATOM 1558 O O . ASP A 1 199 ? 2.059 -8.508 0.488 1.00 78.00 199 ASP A O 1
ATOM 1562 N N . ILE A 1 200 ? 2.762 -7.905 -1.564 1.00 73.62 200 ILE A N 1
ATOM 1563 C CA . ILE A 1 200 ? 1.501 -7.927 -2.278 1.00 73.62 200 ILE A CA 1
ATOM 1564 C C . ILE A 1 200 ? 1.530 -9.201 -3.106 1.00 73.62 200 ILE A C 1
ATOM 1566 O O . ILE A 1 200 ? 2.323 -9.319 -4.040 1.00 73.62 200 ILE A O 1
ATOM 1570 N N . GLU A 1 201 ? 0.685 -10.169 -2.757 1.00 67.19 201 GLU A N 1
ATOM 1571 C CA . GLU A 1 201 ? 0.560 -11.397 -3.546 1.00 67.19 201 GLU A CA 1
ATOM 1572 C C . GLU A 1 201 ? 0.210 -11.063 -5.002 1.00 67.19 201 GLU A C 1
ATOM 1574 O O . GLU A 1 201 ? -0.553 -10.133 -5.262 1.00 67.19 201 GLU A O 1
ATOM 1579 N N . GLU A 1 202 ? 0.720 -11.837 -5.960 1.00 59.03 202 GLU A N 1
ATOM 1580 C CA . GLU A 1 202 ? 0.504 -11.596 -7.397 1.00 59.03 202 GLU A CA 1
ATOM 1581 C C . GLU A 1 202 ? -0.992 -11.583 -7.783 1.00 59.03 202 GLU A C 1
ATOM 1583 O O . GLU A 1 202 ? -1.407 -10.851 -8.685 1.00 59.03 202 GLU A O 1
ATOM 1588 N N . ASP A 1 203 ? -1.817 -12.330 -7.041 1.00 53.47 203 ASP A N 1
ATOM 1589 C CA . ASP A 1 203 ? -3.276 -12.380 -7.197 1.00 53.47 203 ASP A CA 1
ATOM 1590 C C . ASP A 1 203 ? -4.013 -11.230 -6.493 1.00 53.47 203 ASP A C 1
ATOM 1592 O O . ASP A 1 203 ? -5.202 -10.983 -6.734 1.00 53.47 203 ASP A O 1
ATOM 1596 N N . SER A 1 204 ? -3.323 -10.486 -5.630 1.00 56.12 204 SER A N 1
ATOM 1597 C CA . SER A 1 204 ? -3.878 -9.277 -5.047 1.00 56.12 204 SER A CA 1
ATOM 1598 C C . SER A 1 204 ? -3.848 -8.185 -6.118 1.00 56.12 204 SER A C 1
ATOM 1600 O O . SER A 1 204 ? -2.812 -7.773 -6.629 1.00 56.12 204 SER A O 1
ATOM 1602 N N . HIS A 1 205 ? -5.032 -7.754 -6.550 1.00 53.53 205 HIS A N 1
ATOM 1603 C CA . HIS A 1 205 ? -5.200 -6.817 -7.661 1.00 53.53 205 HIS A CA 1
ATOM 1604 C C . HIS A 1 205 ? -4.801 -5.372 -7.293 1.00 53.53 205 HIS A C 1
ATOM 1606 O O . HIS A 1 205 ? -5.571 -4.438 -7.482 1.00 53.53 205 HIS A O 1
ATOM 1612 N N . ILE A 1 206 ? -3.632 -5.183 -6.701 1.00 55.84 206 ILE A N 1
ATOM 1613 C CA . ILE A 1 206 ? -3.139 -3.910 -6.177 1.00 55.84 206 ILE A CA 1
ATOM 1614 C C . ILE A 1 206 ? -2.473 -3.075 -7.283 1.00 55.84 206 ILE A C 1
ATOM 1616 O O . ILE A 1 206 ? -2.486 -1.848 -7.224 1.00 55.84 206 ILE A O 1
ATOM 1620 N N . ALA A 1 207 ? -2.014 -3.717 -8.354 1.00 54.22 207 ALA A N 1
ATOM 1621 C CA . ALA A 1 207 ? -1.705 -3.089 -9.631 1.00 54.22 207 ALA A CA 1
ATOM 1622 C C . ALA A 1 207 ? -1.610 -4.188 -10.691 1.00 54.22 207 ALA A C 1
ATOM 1624 O O . ALA A 1 207 ? -0.964 -5.213 -10.473 1.00 54.22 207 ALA A O 1
ATOM 1625 N N . ARG A 1 208 ? -2.218 -4.029 -11.872 1.00 57.34 208 ARG A N 1
ATOM 1626 C CA . ARG A 1 208 ? -1.940 -4.990 -12.960 1.00 57.34 208 ARG A CA 1
ATOM 1627 C C . ARG A 1 208 ? -0.466 -4.892 -13.365 1.00 57.34 208 ARG A C 1
ATOM 1629 O O . ARG A 1 208 ? 0.068 -3.789 -13.407 1.00 57.34 208 ARG A O 1
ATOM 1636 N N . LYS A 1 209 ? 0.152 -6.000 -13.810 1.00 57.72 209 LYS A N 1
ATOM 1637 C CA . LYS A 1 209 ? 1.525 -6.010 -14.377 1.00 57.72 209 LYS A CA 1
ATOM 1638 C C . LYS A 1 209 ? 1.777 -4.874 -15.385 1.00 57.72 209 LYS A C 1
ATOM 1640 O O . LYS A 1 209 ? 2.856 -4.292 -15.415 1.00 57.72 209 LYS A O 1
ATOM 1645 N N . ASN A 1 210 ? 0.751 -4.498 -16.153 1.00 60.84 210 ASN A N 1
ATOM 1646 C CA . ASN A 1 210 ? 0.820 -3.446 -17.172 1.00 60.84 210 ASN A CA 1
ATOM 1647 C C . ASN A 1 210 ? 0.830 -2.005 -16.620 1.00 60.84 210 ASN A C 1
ATOM 1649 O O . ASN A 1 210 ? 1.082 -1.083 -17.390 1.00 60.84 210 ASN A O 1
ATOM 1653 N N . GLU A 1 211 ? 0.536 -1.782 -15.336 1.00 64.94 211 GLU A N 1
ATOM 1654 C CA . GLU A 1 211 ? 0.472 -0.441 -14.723 1.00 64.94 211 GLU A CA 1
ATOM 1655 C C . GLU A 1 211 ? 1.860 0.127 -14.399 1.00 64.94 211 GLU A C 1
ATOM 1657 O O . GLU A 1 211 ? 2.042 1.345 -14.348 1.00 64.94 211 GLU A O 1
ATOM 1662 N N . PHE A 1 212 ? 2.869 -0.742 -14.304 1.00 67.06 212 PHE A N 1
ATOM 1663 C CA . PHE A 1 212 ? 4.273 -0.337 -14.352 1.00 67.06 212 PHE A CA 1
ATOM 1664 C C . PHE A 1 212 ? 4.731 -0.016 -15.784 1.00 67.06 212 PHE A C 1
ATOM 1666 O O . PHE A 1 212 ? 5.592 0.838 -15.970 1.00 67.06 212 PHE A O 1
ATOM 1673 N N . GLY A 1 213 ? 4.059 -0.562 -16.804 1.00 62.78 213 GLY A N 1
ATOM 1674 C CA . GLY A 1 213 ? 4.222 -0.175 -18.208 1.00 62.78 213 GLY A CA 1
ATOM 1675 C C . GLY A 1 213 ? 5.667 -0.254 -18.717 1.00 62.78 213 GLY A C 1
ATOM 1676 O O . GLY A 1 213 ? 6.460 -1.061 -18.250 1.00 62.78 213 GLY A O 1
ATOM 1677 N N . LYS A 1 214 ? 6.007 0.602 -19.690 1.00 63.84 214 LYS A N 1
ATOM 1678 C CA . LYS A 1 214 ? 7.373 0.774 -20.225 1.00 63.84 214 LYS A CA 1
ATOM 1679 C C . LYS A 1 214 ? 8.212 1.753 -19.396 1.00 63.84 214 LYS A C 1
ATOM 1681 O O . LYS A 1 214 ? 9.004 2.503 -19.963 1.00 63.84 214 LYS A O 1
ATOM 1686 N N . SER A 1 215 ? 7.961 1.879 -18.097 1.00 70.56 215 SER A N 1
ATOM 1687 C CA . SER A 1 215 ? 8.796 2.790 -17.325 1.00 70.56 215 SER A CA 1
ATOM 1688 C C . SER A 1 215 ? 10.167 2.205 -17.113 1.00 70.56 215 SER A C 1
ATOM 1690 O O . SER A 1 215 ? 10.276 1.038 -16.741 1.00 70.56 215 SER A O 1
ATOM 1692 N N . TYR A 1 216 ? 11.167 3.059 -17.247 1.00 79.94 216 TYR A N 1
ATOM 1693 C CA . TYR A 1 216 ? 12.492 2.766 -16.743 1.00 79.94 216 TYR A CA 1
ATOM 1694 C C . TYR A 1 216 ? 12.414 2.494 -15.236 1.00 79.94 216 TYR A C 1
ATOM 1696 O O . TYR A 1 216 ? 11.615 3.148 -14.546 1.00 79.94 216 TYR A O 1
ATOM 1704 N N . PRO A 1 217 ? 13.149 1.490 -14.745 1.00 85.25 217 PRO A N 1
ATOM 1705 C CA . PRO A 1 217 ? 13.335 1.318 -13.315 1.00 85.25 217 PRO A CA 1
ATOM 1706 C C . PRO A 1 217 ? 14.038 2.554 -12.757 1.00 85.25 217 PRO A C 1
ATOM 1708 O O . PRO A 1 217 ? 14.713 3.305 -13.464 1.00 85.25 217 PRO A O 1
ATOM 1711 N N . GLN A 1 218 ? 13.782 2.815 -11.489 1.00 85.88 218 GLN A N 1
ATOM 1712 C CA . GLN A 1 218 ? 14.398 3.925 -10.782 1.00 85.88 218 GLN A CA 1
ATOM 1713 C C . GLN A 1 218 ? 15.699 3.490 -10.117 1.00 85.88 218 GLN A C 1
ATOM 1715 O O . GLN A 1 218 ? 16.609 4.308 -10.001 1.00 85.88 218 GLN A O 1
ATOM 1720 N N . GLU A 1 219 ? 15.792 2.214 -9.742 1.00 86.62 219 GLU A N 1
ATOM 1721 C CA . GLU A 1 219 ? 17.020 1.602 -9.262 1.00 86.62 219 GLU A CA 1
ATOM 1722 C C . GLU A 1 219 ? 17.335 0.360 -10.094 1.00 86.62 219 GLU A C 1
ATOM 1724 O O . GLU A 1 219 ? 16.464 -0.459 -10.396 1.00 86.62 219 GLU A O 1
ATOM 1729 N N . GLU A 1 220 ? 18.601 0.241 -10.471 1.00 89.00 220 GLU A N 1
ATOM 1730 C CA . GLU A 1 220 ? 19.142 -0.902 -11.189 1.00 89.00 220 GLU A CA 1
ATOM 1731 C C . GLU A 1 220 ? 20.405 -1.347 -10.457 1.00 89.00 220 GLU A C 1
ATOM 1733 O O . GLU A 1 220 ? 21.279 -0.536 -10.136 1.00 89.00 220 GLU A O 1
ATOM 1738 N N . TYR A 1 221 ? 20.492 -2.639 -10.169 1.00 88.81 221 TYR A N 1
ATOM 1739 C CA . TYR A 1 221 ? 21.618 -3.236 -9.472 1.00 88.81 221 TYR A CA 1
ATOM 1740 C C . TYR A 1 221 ? 22.036 -4.521 -10.177 1.00 88.81 221 TYR A C 1
ATOM 1742 O O . TYR A 1 221 ? 21.189 -5.325 -10.552 1.00 88.81 221 TYR A O 1
ATOM 1750 N N . PHE A 1 222 ? 23.342 -4.715 -10.337 1.00 86.88 222 PHE A N 1
ATOM 1751 C CA . PHE A 1 222 ? 23.916 -5.956 -10.840 1.00 86.88 222 PHE A CA 1
ATOM 1752 C C . PHE A 1 222 ? 24.790 -6.582 -9.757 1.00 86.88 222 PHE A C 1
ATOM 1754 O O . PHE A 1 222 ? 25.813 -6.005 -9.370 1.00 86.88 222 PHE A O 1
ATOM 1761 N N . ASP A 1 223 ? 24.380 -7.752 -9.281 1.00 84.69 223 ASP A N 1
ATOM 1762 C CA . ASP A 1 223 ? 25.165 -8.581 -8.385 1.00 84.69 223 ASP A CA 1
ATOM 1763 C C . ASP A 1 223 ? 26.197 -9.365 -9.198 1.00 84.69 223 ASP A C 1
ATOM 1765 O O . ASP A 1 223 ? 25.863 -10.182 -10.056 1.00 84.69 223 ASP A O 1
ATOM 1769 N N . ARG A 1 224 ? 27.478 -9.098 -8.948 1.00 80.12 224 ARG A N 1
ATOM 1770 C CA . ARG A 1 224 ? 28.573 -9.756 -9.671 1.00 80.12 224 ARG A CA 1
ATOM 1771 C C . ARG A 1 224 ? 28.841 -11.168 -9.182 1.00 80.12 224 ARG A C 1
ATOM 1773 O O . ARG A 1 224 ? 29.408 -11.945 -9.948 1.00 80.12 224 ARG A O 1
ATOM 1780 N N . ASP A 1 225 ? 28.516 -11.454 -7.927 1.00 79.88 225 ASP A N 1
ATOM 1781 C CA . ASP A 1 225 ? 28.814 -12.745 -7.323 1.00 79.88 225 ASP A CA 1
ATOM 1782 C C . ASP A 1 225 ? 27.796 -13.782 -7.809 1.00 79.88 225 ASP A C 1
ATOM 1784 O O . ASP A 1 225 ? 28.186 -14.876 -8.224 1.00 79.88 225 ASP A O 1
ATOM 1788 N N . ASP A 1 226 ? 26.521 -13.386 -7.867 1.00 82.81 226 ASP A N 1
ATOM 1789 C CA . ASP A 1 226 ? 25.421 -14.249 -8.311 1.00 82.81 226 ASP A CA 1
ATOM 1790 C C . ASP A 1 226 ? 25.081 -14.082 -9.808 1.00 82.81 226 ASP A C 1
ATOM 1792 O O . ASP A 1 226 ? 24.408 -14.925 -10.401 1.00 82.81 226 ASP A O 1
ATOM 1796 N N . GLY A 1 227 ? 25.589 -13.029 -10.460 1.00 84.31 227 GLY A N 1
ATOM 1797 C CA . GLY A 1 227 ? 25.296 -12.726 -11.865 1.00 84.31 227 GLY A CA 1
ATOM 1798 C C . GLY A 1 227 ? 23.863 -12.235 -12.095 1.00 84.31 227 GLY A C 1
ATOM 1799 O O . GLY A 1 227 ? 23.355 -12.314 -13.215 1.00 84.31 227 GLY A O 1
ATOM 1800 N N . GLU A 1 228 ? 23.210 -11.741 -11.044 1.00 90.56 228 GLU A N 1
ATOM 1801 C CA . GLU A 1 228 ? 21.808 -11.339 -11.053 1.00 90.56 228 GLU A CA 1
ATOM 1802 C C . GLU A 1 228 ? 21.649 -9.835 -11.286 1.00 90.56 228 GLU A C 1
ATOM 1804 O O . GLU A 1 228 ? 22.386 -9.004 -10.760 1.00 90.56 228 GLU A O 1
ATOM 1809 N N . ILE A 1 229 ? 20.627 -9.465 -12.048 1.00 90.44 229 ILE A N 1
ATOM 1810 C CA . ILE A 1 229 ? 20.157 -8.093 -12.188 1.00 90.44 229 ILE A CA 1
ATOM 1811 C C . ILE A 1 229 ? 18.911 -7.932 -11.329 1.00 90.44 229 ILE A C 1
ATOM 1813 O O . ILE A 1 229 ? 17.950 -8.687 -11.455 1.00 90.44 229 ILE A O 1
ATOM 1817 N N . THR A 1 230 ? 18.899 -6.894 -10.506 1.00 92.81 230 THR A N 1
ATOM 1818 C CA . THR A 1 230 ? 17.721 -6.410 -9.798 1.00 92.81 230 THR A CA 1
ATOM 1819 C C . THR A 1 230 ? 17.284 -5.077 -10.395 1.00 92.81 230 THR A C 1
ATOM 1821 O O . THR A 1 230 ? 18.063 -4.128 -10.443 1.00 92.81 230 THR A O 1
ATOM 1824 N N . LEU A 1 231 ? 16.024 -4.996 -10.818 1.00 91.19 231 LEU A N 1
ATOM 1825 C CA . LEU A 1 231 ? 15.373 -3.771 -11.274 1.00 91.19 231 LEU A CA 1
ATOM 1826 C C . LEU A 1 231 ? 14.253 -3.415 -10.299 1.00 91.19 231 LEU A C 1
ATOM 1828 O O . LEU A 1 231 ? 13.345 -4.223 -10.073 1.00 91.19 231 LEU A O 1
ATOM 1832 N N . GLU A 1 232 ? 14.283 -2.204 -9.752 1.00 90.69 232 GLU A N 1
ATOM 1833 C CA . GLU A 1 232 ? 13.223 -1.699 -8.882 1.00 90.69 232 GLU A CA 1
ATOM 1834 C C . GLU A 1 232 ? 12.454 -0.570 -9.564 1.00 90.69 232 GLU A C 1
ATOM 1836 O O . GLU A 1 232 ? 12.998 0.438 -10.025 1.00 90.69 232 GLU A O 1
ATOM 1841 N N . HIS A 1 233 ? 11.140 -0.766 -9.647 1.00 87.56 233 HIS A N 1
ATOM 1842 C CA . HIS A 1 233 ? 10.213 0.223 -10.156 1.00 87.56 233 HIS A CA 1
ATOM 1843 C C . HIS A 1 233 ? 9.349 0.750 -9.026 1.00 87.56 233 HIS A C 1
ATOM 1845 O O . HIS A 1 233 ? 8.607 -0.005 -8.400 1.00 87.56 233 HIS A O 1
ATOM 1851 N N . HIS A 1 234 ? 9.332 2.063 -8.857 1.00 86.50 234 HIS A N 1
ATOM 1852 C CA . HIS A 1 234 ? 8.522 2.698 -7.830 1.00 86.50 234 HIS A CA 1
ATOM 1853 C C . HIS A 1 234 ? 7.341 3.462 -8.416 1.00 86.50 234 HIS A C 1
ATOM 1855 O O . HIS A 1 234 ? 7.425 4.128 -9.463 1.00 86.50 234 HIS A O 1
ATOM 1861 N N . ARG A 1 235 ? 6.214 3.376 -7.712 1.00 85.50 235 ARG A N 1
ATOM 1862 C CA . ARG A 1 235 ? 4.967 4.062 -8.034 1.00 85.50 235 ARG A CA 1
ATOM 1863 C C . ARG A 1 235 ? 4.284 4.566 -6.784 1.00 85.50 235 ARG A C 1
ATOM 1865 O O . ARG A 1 235 ? 4.273 3.911 -5.752 1.00 85.50 235 ARG A O 1
ATOM 1872 N N . CYS A 1 236 ? 3.611 5.701 -6.919 1.00 86.06 236 CYS A N 1
ATOM 1873 C CA . CYS A 1 236 ? 2.628 6.097 -5.928 1.00 86.06 236 CYS A CA 1
ATOM 1874 C C . CYS A 1 236 ? 1.268 5.466 -6.250 1.00 86.06 236 CYS A C 1
ATOM 1876 O O . CYS A 1 236 ? 0.860 5.418 -7.412 1.00 86.06 236 CYS A O 1
ATOM 1878 N N . VAL A 1 237 ? 0.553 5.003 -5.228 1.00 86.00 237 VAL A N 1
ATOM 1879 C CA . VAL A 1 237 ? -0.774 4.394 -5.354 1.00 86.00 237 VAL A CA 1
ATOM 1880 C C . VAL A 1 237 ? -1.763 5.016 -4.374 1.00 86.00 237 VAL A C 1
ATOM 1882 O O . VAL A 1 237 ? -1.376 5.540 -3.332 1.00 86.00 237 VAL A O 1
ATOM 1885 N N . VAL A 1 238 ? -3.055 4.941 -4.686 1.00 86.69 238 VAL A N 1
ATOM 1886 C CA . VAL A 1 238 ? -4.142 5.228 -3.739 1.00 86.69 238 VAL A CA 1
ATOM 1887 C C . VAL A 1 238 ? -4.686 3.919 -3.221 1.00 86.69 238 VAL A C 1
ATOM 1889 O O . VAL A 1 238 ? -5.178 3.123 -4.013 1.00 86.69 238 VAL A O 1
ATOM 1892 N N . VAL A 1 239 ? -4.656 3.728 -1.908 1.00 86.62 239 VAL A N 1
ATOM 1893 C CA . VAL A 1 239 ? -5.261 2.581 -1.237 1.00 86.62 239 VAL A CA 1
ATOM 1894 C C . VAL A 1 239 ? -6.619 2.977 -0.667 1.00 86.62 239 VAL A C 1
ATOM 1896 O O . VAL A 1 239 ? -6.752 3.974 0.043 1.00 86.62 239 VAL A O 1
ATOM 1899 N N . LEU A 1 240 ? -7.633 2.176 -0.973 1.00 86.62 240 LEU A N 1
ATOM 1900 C CA . LEU A 1 240 ? -8.968 2.250 -0.398 1.00 86.62 240 LEU A CA 1
ATOM 1901 C C . LEU A 1 240 ? -9.198 1.043 0.506 1.00 86.62 240 LEU A C 1
ATOM 1903 O O . LEU A 1 240 ? -8.905 -0.088 0.117 1.00 86.62 240 LEU A O 1
ATOM 1907 N N . CYS A 1 241 ? -9.771 1.289 1.679 1.00 86.06 241 CYS A N 1
ATOM 1908 C CA . CYS A 1 241 ? -10.163 0.259 2.638 1.00 86.06 241 CYS A CA 1
ATOM 1909 C C . CYS A 1 241 ? -11.500 0.657 3.284 1.00 86.06 241 CYS A C 1
ATOM 1911 O O . CYS A 1 241 ? -11.689 1.843 3.576 1.00 86.06 241 CYS A O 1
ATOM 1913 N N . PRO A 1 242 ? -12.459 -0.261 3.494 1.00 87.00 242 PRO A N 1
ATOM 1914 C CA . PRO A 1 242 ? -13.635 0.026 4.306 1.00 87.00 242 PRO A CA 1
ATOM 1915 C C . PRO A 1 242 ? -13.228 0.533 5.694 1.00 87.00 242 PRO A C 1
ATOM 1917 O O . PRO A 1 242 ? -12.387 -0.055 6.364 1.00 87.00 242 PRO A O 1
ATOM 1920 N N . HIS A 1 243 ? -13.848 1.613 6.165 1.00 86.94 243 HIS A N 1
ATOM 1921 C CA . HIS A 1 243 ? -13.472 2.256 7.431 1.00 86.94 243 HIS A CA 1
ATOM 1922 C C . HIS A 1 243 ? -13.563 1.304 8.637 1.00 86.94 243 HIS A C 1
ATOM 1924 O O . HIS A 1 243 ? -12.807 1.419 9.596 1.00 86.94 243 HIS A O 1
ATOM 1930 N N . GLN A 1 244 ? -14.478 0.334 8.575 1.00 83.69 244 GLN A N 1
ATOM 1931 C CA . GLN A 1 244 ? -14.659 -0.683 9.613 1.00 83.69 244 GLN A CA 1
ATOM 1932 C C . GLN A 1 244 ? -13.478 -1.664 9.695 1.00 83.69 244 GLN A C 1
ATOM 1934 O O . GLN A 1 244 ? -13.223 -2.204 10.765 1.00 83.69 244 GLN A O 1
ATOM 1939 N N . GLU A 1 245 ? -12.749 -1.851 8.595 1.00 81.81 245 GLU A N 1
ATOM 1940 C CA . GLU A 1 245 ? -11.647 -2.810 8.449 1.00 81.81 245 GLU A CA 1
ATOM 1941 C C . GLU A 1 245 ? -10.272 -2.120 8.498 1.00 81.81 245 GLU A C 1
ATOM 1943 O O . GLU A 1 245 ? -9.234 -2.774 8.469 1.00 81.81 245 GLU A O 1
ATOM 1948 N N . GLU A 1 246 ? -10.235 -0.788 8.629 1.00 83.12 246 GLU A N 1
ATOM 1949 C CA . GLU A 1 246 ? -8.995 -0.007 8.718 1.00 83.12 246 GLU A CA 1
ATOM 1950 C C . GLU A 1 246 ? -8.085 -0.493 9.854 1.00 83.12 246 GLU A C 1
ATOM 1952 O O . GLU A 1 246 ? -6.869 -0.589 9.692 1.00 83.12 246 GLU A O 1
ATOM 1957 N N . THR A 1 247 ? -8.670 -0.803 11.015 1.00 80.00 247 THR A N 1
ATOM 1958 C CA . THR A 1 247 ? -7.899 -1.262 12.179 1.00 80.00 247 THR A CA 1
ATOM 1959 C C . THR A 1 247 ? -7.273 -2.625 11.913 1.00 80.00 247 THR A C 1
ATOM 1961 O O . THR A 1 247 ? -6.094 -2.813 12.207 1.00 80.00 247 THR A O 1
ATOM 1964 N N . ASP A 1 248 ? -8.033 -3.540 11.313 1.00 78.94 248 ASP A N 1
ATOM 1965 C CA . ASP A 1 248 ? -7.563 -4.881 10.969 1.00 78.94 248 ASP A CA 1
ATOM 1966 C C . ASP A 1 248 ? -6.462 -4.817 9.907 1.00 78.94 248 ASP A C 1
ATOM 1968 O O . ASP A 1 248 ? -5.437 -5.481 10.045 1.00 78.94 248 ASP A O 1
ATOM 1972 N N . LEU A 1 249 ? -6.608 -3.932 8.914 1.00 78.62 249 LEU A N 1
ATOM 1973 C CA . LEU A 1 249 ? -5.579 -3.668 7.912 1.00 78.62 249 LEU A CA 1
ATOM 1974 C C . LEU A 1 249 ? -4.274 -3.181 8.556 1.00 78.62 249 LEU A C 1
ATOM 1976 O O . LEU A 1 249 ? -3.218 -3.759 8.321 1.00 78.62 249 LEU A O 1
ATOM 1980 N N . ILE A 1 250 ? -4.319 -2.134 9.385 1.00 79.44 250 ILE A N 1
ATOM 1981 C CA . ILE A 1 250 ? -3.106 -1.594 10.024 1.00 79.44 250 ILE A CA 1
ATOM 1982 C C . ILE A 1 250 ? -2.464 -2.643 10.946 1.00 79.44 250 ILE A C 1
ATOM 1984 O O . ILE A 1 250 ? -1.238 -2.750 10.995 1.00 79.44 250 ILE A O 1
ATOM 1988 N N . LEU A 1 251 ? -3.270 -3.435 11.659 1.00 78.25 251 LEU A N 1
ATOM 1989 C CA . LEU A 1 251 ? -2.777 -4.535 12.489 1.00 78.25 251 LEU A CA 1
ATOM 1990 C C . LEU A 1 251 ? -2.109 -5.633 11.662 1.00 78.25 251 LEU A C 1
ATOM 1992 O O . LEU A 1 251 ? -1.057 -6.113 12.073 1.00 78.25 251 LEU A O 1
ATOM 1996 N N . ALA A 1 252 ? -2.664 -6.005 10.510 1.00 76.25 252 ALA A N 1
ATOM 1997 C CA . ALA A 1 252 ? -2.034 -6.961 9.601 1.00 76.25 252 ALA A CA 1
ATOM 1998 C C . ALA A 1 252 ? -0.694 -6.424 9.074 1.00 76.25 252 ALA A C 1
ATOM 2000 O O . ALA A 1 252 ? 0.315 -7.125 9.071 1.00 76.25 252 ALA A O 1
ATOM 2001 N N . LEU A 1 253 ? -0.669 -5.140 8.713 1.00 77.19 253 LEU A N 1
ATOM 2002 C CA . LEU A 1 253 ? 0.498 -4.473 8.146 1.00 77.19 253 LEU A CA 1
ATOM 2003 C C . LEU A 1 253 ? 1.644 -4.266 9.150 1.00 77.19 253 LEU A C 1
ATOM 2005 O O . LEU A 1 253 ? 2.813 -4.370 8.781 1.00 77.19 253 LEU A O 1
ATOM 2009 N N . LYS A 1 254 ? 1.343 -3.926 10.411 1.00 77.88 254 LYS A N 1
ATOM 2010 C CA . LYS A 1 254 ? 2.353 -3.534 11.416 1.00 77.88 254 LYS A CA 1
ATOM 2011 C C . LYS A 1 254 ? 2.427 -4.377 12.669 1.00 77.88 254 LYS A C 1
ATOM 2013 O O . LYS A 1 254 ? 3.325 -4.181 13.492 1.00 77.88 254 LYS A O 1
ATOM 2018 N N . GLY A 1 255 ? 1.493 -5.294 12.820 1.00 79.06 255 GLY A N 1
ATOM 2019 C CA . GLY A 1 255 ? 1.341 -6.071 14.025 1.00 79.06 255 GLY A CA 1
ATOM 2020 C C . GLY A 1 255 ? 0.745 -5.272 15.192 1.00 79.06 255 GLY A C 1
ATOM 2021 O O . GLY A 1 255 ? 0.697 -4.034 15.208 1.00 79.06 255 GLY A O 1
ATOM 2022 N N . PRO A 1 256 ? 0.307 -5.996 16.231 1.00 79.38 256 PRO A N 1
ATOM 2023 C CA . PRO A 1 256 ? -0.345 -5.417 17.400 1.00 79.38 256 PRO A CA 1
ATOM 2024 C C . PRO A 1 256 ? 0.576 -4.520 18.227 1.00 79.38 256 PRO A C 1
ATOM 2026 O O . PRO A 1 256 ? 0.129 -3.499 18.747 1.00 79.38 256 PRO A O 1
ATOM 2029 N N . TYR A 1 257 ? 1.866 -4.854 18.331 1.00 81.25 257 TYR A N 1
ATOM 2030 C CA . TYR A 1 257 ? 2.820 -4.089 19.136 1.00 81.25 257 TYR A CA 1
ATOM 2031 C C . TYR A 1 257 ? 2.925 -2.630 18.687 1.00 81.25 257 TYR A C 1
ATOM 2033 O O . TYR A 1 257 ? 2.867 -1.715 19.512 1.00 81.25 257 TYR A O 1
ATOM 2041 N N . TRP A 1 258 ? 3.057 -2.408 17.376 1.00 82.56 258 TRP A N 1
ATOM 2042 C CA . TRP A 1 258 ? 3.159 -1.066 16.813 1.00 82.56 258 TRP A CA 1
ATOM 2043 C C . TRP A 1 258 ? 1.915 -0.242 17.141 1.00 82.56 258 TRP A C 1
ATOM 2045 O O . TRP A 1 258 ? 2.033 0.891 17.600 1.00 82.56 258 TRP A O 1
ATOM 2055 N N . PHE A 1 259 ? 0.728 -0.831 16.989 1.00 79.19 259 PHE A N 1
ATOM 2056 C CA . PHE A 1 259 ? -0.531 -0.143 17.260 1.00 79.19 259 PHE A CA 1
ATOM 2057 C C . PHE A 1 259 ? -0.661 0.215 18.746 1.00 79.19 259 PHE A C 1
ATOM 2059 O O . PHE A 1 259 ? -0.943 1.361 19.088 1.00 79.19 259 PHE A O 1
ATOM 2066 N N . LEU A 1 260 ? -0.357 -0.728 19.643 1.00 82.88 260 LEU A N 1
ATOM 2067 C CA . LEU A 1 260 ? -0.321 -0.491 21.091 1.00 82.88 260 LEU A CA 1
ATOM 2068 C C . LEU A 1 260 ? 0.705 0.578 21.488 1.00 82.88 260 LEU A C 1
ATOM 2070 O O . LEU A 1 260 ? 0.563 1.202 22.536 1.00 82.88 260 LEU A O 1
ATOM 2074 N N . LYS A 1 261 ? 1.755 0.794 20.686 1.00 83.88 261 LYS A N 1
ATOM 2075 C CA . LYS A 1 261 ? 2.719 1.881 20.895 1.00 83.88 261 LYS A CA 1
ATOM 2076 C C . LYS A 1 261 ? 2.129 3.260 20.614 1.00 83.88 261 LYS A C 1
ATOM 2078 O O . LYS A 1 261 ? 2.520 4.205 21.293 1.00 83.88 261 LYS A O 1
ATOM 2083 N N . GLN A 1 262 ? 1.205 3.353 19.661 1.00 79.75 262 GLN A N 1
ATOM 2084 C CA . GLN A 1 262 ? 0.526 4.600 19.300 1.00 79.75 262 GLN A CA 1
ATOM 2085 C C . GLN A 1 262 ? -0.627 4.951 20.242 1.00 79.75 262 GLN A C 1
ATOM 2087 O O . GLN A 1 262 ? -1.058 6.099 20.287 1.00 79.75 262 GLN A O 1
ATOM 2092 N N . LEU A 1 263 ? -1.158 3.973 20.981 1.00 83.00 263 LEU A N 1
ATOM 2093 C CA . LEU A 1 263 ? -2.220 4.227 21.943 1.00 83.00 263 LEU A CA 1
ATOM 2094 C C . LEU A 1 263 ? -1.660 4.868 23.211 1.00 83.00 263 LEU A C 1
ATOM 2096 O O . LEU A 1 263 ? -0.775 4.322 23.872 1.00 83.00 263 LEU A O 1
ATOM 2100 N N . GLU A 1 264 ? -2.251 5.991 23.602 1.00 82.81 264 GLU A N 1
ATOM 2101 C CA . GLU A 1 264 ? -2.044 6.541 24.934 1.00 82.81 264 GLU A CA 1
ATOM 2102 C C . GLU A 1 264 ? -2.638 5.595 25.986 1.00 82.81 264 GLU A C 1
ATOM 2104 O O . GLU A 1 264 ? -3.755 5.078 25.848 1.00 82.81 264 GLU A O 1
ATOM 2109 N N . VAL A 1 265 ? -1.880 5.356 27.055 1.00 82.69 265 VAL A N 1
ATOM 2110 C CA . VAL A 1 265 ? -2.364 4.606 28.216 1.00 82.69 265 VAL A CA 1
ATOM 2111 C C . VAL A 1 265 ? -3.191 5.567 29.060 1.00 82.69 265 VAL A C 1
ATOM 2113 O O . VAL A 1 265 ? -2.684 6.224 29.964 1.00 82.69 265 VAL A O 1
ATOM 2116 N N . THR A 1 266 ? -4.468 5.689 28.712 1.00 84.12 266 THR A N 1
ATOM 2117 C CA . THR A 1 266 ? -5.430 6.509 29.449 1.00 84.12 266 THR A CA 1
ATOM 2118 C C . THR A 1 266 ? -6.392 5.636 30.230 1.00 84.12 266 THR A C 1
ATOM 2120 O O . THR A 1 266 ? -6.626 4.470 29.907 1.00 84.12 266 THR A O 1
ATOM 2123 N N . SER A 1 267 ? -6.972 6.229 31.265 1.00 81.94 267 SER A N 1
ATOM 2124 C CA . SER A 1 267 ? -7.891 5.544 32.161 1.00 81.94 267 SER A CA 1
ATOM 2125 C C . SER A 1 267 ? -9.326 5.462 31.609 1.00 81.94 267 SER A C 1
ATOM 2127 O O . SER A 1 267 ? -10.111 4.597 31.992 1.00 81.94 267 SER A O 1
ATOM 2129 N N . THR A 1 268 ? -9.646 6.307 30.622 1.00 84.88 268 THR A N 1
ATOM 2130 C CA . THR A 1 268 ? -10.908 6.318 29.870 1.00 84.88 268 THR A CA 1
ATOM 2131 C C . THR A 1 268 ? -10.658 5.923 28.409 1.00 84.88 268 THR A C 1
ATOM 2133 O O . THR A 1 268 ? -10.439 6.776 27.546 1.00 84.88 268 THR A O 1
ATOM 2136 N N . PRO A 1 269 ? -10.671 4.618 28.083 1.00 84.19 269 PRO A N 1
ATOM 2137 C CA . PRO A 1 269 ? -10.346 4.178 26.737 1.00 84.19 269 PRO A CA 1
ATOM 2138 C C . PRO A 1 269 ? -11.414 4.561 25.725 1.00 84.19 269 PRO A C 1
ATOM 2140 O O . PRO A 1 269 ? -12.598 4.237 25.895 1.00 84.19 269 PRO A O 1
ATOM 2143 N N . SER A 1 270 ? -10.954 5.146 24.619 1.00 83.56 270 SER A N 1
ATOM 2144 C CA . SER A 1 270 ? -11.767 5.374 23.428 1.00 83.56 270 SER A CA 1
ATOM 2145 C C . SER A 1 270 ? -12.252 4.051 22.818 1.00 83.56 270 SER A C 1
ATOM 2147 O O . SER A 1 270 ? -11.643 2.995 23.015 1.00 83.56 270 SER A O 1
ATOM 2149 N N . ALA A 1 271 ? -13.329 4.101 22.027 1.00 81.75 271 ALA A N 1
ATOM 2150 C CA . ALA A 1 271 ? -13.828 2.931 21.300 1.00 81.75 271 ALA A CA 1
ATOM 2151 C C . ALA A 1 271 ? -12.744 2.304 20.399 1.00 81.75 271 ALA A C 1
ATOM 2153 O O . ALA A 1 271 ? -12.597 1.083 20.370 1.00 81.75 271 ALA A O 1
ATOM 2154 N N . ARG A 1 272 ? -11.926 3.143 19.747 1.00 79.44 272 ARG A N 1
ATOM 2155 C CA . ARG A 1 272 ? -1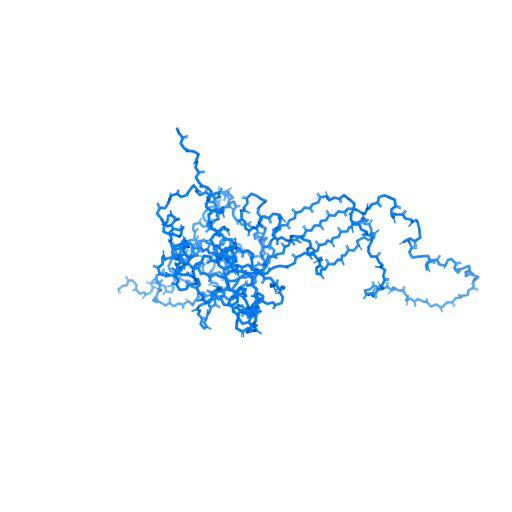0.789 2.717 18.920 1.00 79.44 272 ARG A CA 1
ATOM 2156 C C . ARG A 1 272 ? -9.733 1.983 19.746 1.00 79.44 272 ARG A C 1
ATOM 2158 O O . ARG A 1 272 ? -9.321 0.895 19.366 1.00 79.44 272 ARG A O 1
ATOM 2165 N N . SER A 1 273 ? -9.342 2.532 20.899 1.00 82.75 273 SER A N 1
ATOM 2166 C CA . SER A 1 273 ? -8.354 1.906 21.791 1.00 82.75 273 SER A CA 1
ATOM 2167 C C . SER A 1 273 ? -8.807 0.514 22.246 1.00 82.75 273 SER A C 1
ATOM 2169 O O . SER A 1 273 ? -8.011 -0.421 22.251 1.00 82.75 273 SER A O 1
ATOM 2171 N N . ARG A 1 274 ? -10.098 0.347 22.573 1.00 83.69 274 ARG A N 1
ATOM 2172 C CA . ARG A 1 274 ? -10.664 -0.961 22.953 1.00 83.69 274 ARG A CA 1
ATOM 2173 C C . ARG A 1 274 ? -10.657 -1.954 21.796 1.00 83.69 274 ARG A C 1
ATOM 2175 O O . ARG A 1 274 ? -10.281 -3.104 22.004 1.00 83.69 274 ARG A O 1
ATOM 2182 N N . ALA A 1 275 ? -11.054 -1.517 20.600 1.00 80.25 275 ALA A N 1
ATOM 2183 C CA . ALA A 1 275 ? -11.063 -2.365 19.409 1.00 80.25 275 ALA A CA 1
ATOM 2184 C C . ALA A 1 275 ? -9.657 -2.896 19.094 1.00 80.25 275 ALA A C 1
ATOM 2186 O O . ALA A 1 275 ? -9.476 -4.096 18.906 1.00 80.25 275 ALA A O 1
ATOM 2187 N N . VAL A 1 276 ? -8.653 -2.020 19.151 1.00 81.00 276 VAL A N 1
ATOM 2188 C CA . VAL A 1 276 ? -7.247 -2.370 18.914 1.00 81.00 276 VAL A CA 1
ATOM 2189 C C . VAL A 1 276 ? -6.729 -3.361 19.949 1.00 81.00 276 VAL A C 1
ATOM 2191 O O . VAL A 1 276 ? -6.154 -4.377 19.575 1.00 81.00 276 VAL A O 1
ATOM 2194 N N . VAL A 1 277 ? -6.927 -3.094 21.245 1.00 84.38 277 VAL A N 1
ATOM 2195 C CA . VAL A 1 277 ? -6.462 -4.006 22.304 1.00 84.38 277 VAL A CA 1
ATOM 2196 C C . VAL A 1 277 ? -7.164 -5.361 22.191 1.00 84.38 277 VAL A C 1
ATOM 2198 O O . VAL A 1 277 ? -6.511 -6.392 22.308 1.00 84.38 277 VAL A O 1
ATOM 2201 N N . SER A 1 278 ? -8.465 -5.383 21.886 1.00 83.88 278 SER A N 1
ATOM 2202 C CA . SER A 1 278 ? -9.200 -6.632 21.657 1.00 83.88 278 SER A CA 1
ATOM 2203 C C . SER A 1 278 ? -8.648 -7.420 20.467 1.00 83.88 278 SER A C 1
ATOM 2205 O O . SER A 1 278 ? -8.454 -8.630 20.574 1.00 83.88 278 SER A O 1
ATOM 2207 N N . ALA A 1 279 ? -8.348 -6.754 19.353 1.00 79.06 279 ALA A N 1
ATOM 2208 C CA . ALA A 1 279 ? -7.748 -7.394 18.188 1.00 79.06 279 ALA A CA 1
ATOM 2209 C C . ALA A 1 279 ? -6.304 -7.861 18.458 1.00 79.06 279 ALA A C 1
ATOM 2211 O O . ALA A 1 279 ? -5.899 -8.924 17.992 1.00 79.06 279 ALA A O 1
ATOM 2212 N N . ALA A 1 280 ? -5.534 -7.124 19.264 1.00 81.56 280 ALA A N 1
ATOM 2213 C CA . ALA A 1 280 ? -4.204 -7.538 19.704 1.00 81.56 280 ALA A CA 1
ATOM 2214 C C . ALA A 1 280 ? -4.244 -8.805 20.575 1.00 81.56 280 ALA A C 1
ATOM 2216 O O . ALA A 1 280 ? -3.422 -9.695 20.373 1.00 81.56 280 ALA A O 1
ATOM 2217 N N . ILE A 1 281 ? -5.218 -8.912 21.486 1.00 83.44 281 ILE A N 1
ATOM 2218 C CA . ILE A 1 281 ? -5.442 -10.116 22.304 1.00 83.44 281 ILE A CA 1
ATOM 2219 C C . ILE A 1 281 ? -5.781 -11.311 21.410 1.00 83.44 281 ILE A C 1
ATOM 2221 O O . ILE A 1 281 ? -5.111 -12.331 21.493 1.00 83.44 281 ILE A O 1
ATOM 2225 N N . LYS A 1 282 ? -6.736 -11.161 20.480 1.00 81.06 282 LYS A N 1
ATOM 2226 C CA . LYS A 1 282 ? -7.097 -12.236 19.538 1.00 81.06 282 LYS A CA 1
ATOM 2227 C C . LYS A 1 282 ? -5.895 -12.751 18.740 1.00 81.06 282 LYS A C 1
ATOM 2229 O O . LYS A 1 282 ? -5.782 -13.950 18.510 1.00 81.06 282 LYS A O 1
ATOM 2234 N N . ASN A 1 283 ? -5.005 -11.850 18.322 1.00 74.38 283 ASN A N 1
ATOM 2235 C CA . ASN A 1 283 ? -3.781 -12.221 17.613 1.00 74.38 283 ASN A CA 1
ATOM 2236 C C . ASN A 1 283 ? -2.794 -12.993 18.503 1.00 74.38 283 ASN A C 1
ATOM 2238 O O . ASN A 1 283 ? -2.153 -13.925 18.019 1.00 74.38 283 ASN A O 1
ATO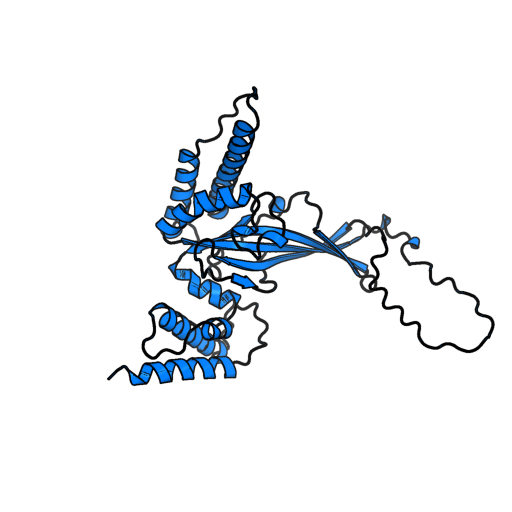M 2242 N N . LEU A 1 284 ? -2.667 -12.630 19.786 1.00 74.94 284 LEU A N 1
ATOM 2243 C CA . LEU A 1 284 ? -1.853 -13.390 20.740 1.00 74.94 284 LEU A CA 1
ATOM 2244 C C . LEU A 1 284 ? -2.436 -14.784 20.984 1.00 74.94 284 LEU A C 1
ATOM 2246 O O . LEU A 1 284 ? -1.696 -15.757 20.877 1.00 74.94 284 LEU A O 1
ATOM 2250 N N . ASP A 1 285 ? -3.747 -14.885 21.208 1.00 77.75 285 ASP A N 1
ATOM 2251 C CA . ASP A 1 285 ? -4.433 -16.164 21.432 1.00 77.75 285 ASP A CA 1
ATOM 2252 C C . ASP A 1 285 ? -4.282 -17.099 20.220 1.00 77.75 285 ASP A C 1
ATOM 2254 O O . ASP A 1 285 ? -3.989 -18.286 20.366 1.00 77.75 285 ASP A O 1
ATOM 2258 N N . ALA A 1 286 ? -4.428 -16.563 19.001 1.00 72.50 286 ALA A N 1
ATOM 2259 C CA . ALA A 1 286 ? -4.211 -17.320 17.769 1.00 72.50 286 ALA A CA 1
ATOM 2260 C C . ALA A 1 286 ? -2.763 -17.829 17.667 1.00 72.50 286 ALA A C 1
ATOM 2262 O O . ALA A 1 286 ? -2.539 -19.005 17.373 1.00 72.50 286 ALA A O 1
ATOM 2263 N N . LYS A 1 287 ? -1.780 -16.976 17.985 1.00 70.31 287 LYS A N 1
ATOM 2264 C CA . LYS A 1 287 ? -0.357 -17.338 17.969 1.00 70.31 287 LYS A CA 1
ATOM 2265 C C . LYS A 1 287 ? -0.023 -18.416 19.007 1.00 70.31 287 LYS A C 1
ATOM 2267 O O . LYS A 1 287 ? 0.705 -19.351 18.682 1.00 70.31 287 LYS A O 1
ATOM 2272 N N . GLU A 1 288 ? -0.564 -18.319 20.222 1.00 70.56 288 GLU A N 1
ATOM 2273 C CA . GLU A 1 288 ? -0.391 -19.328 21.280 1.00 70.56 288 GLU A CA 1
ATOM 2274 C C . GLU A 1 288 ? -1.041 -20.668 20.922 1.00 70.56 288 GLU A C 1
ATOM 2276 O O . GLU A 1 288 ? -0.478 -21.725 21.204 1.00 70.56 288 GLU A O 1
ATOM 2281 N N . ALA A 1 289 ? -2.175 -20.639 20.221 1.00 68.69 289 ALA A N 1
ATOM 2282 C CA . ALA A 1 289 ? -2.832 -21.833 19.697 1.00 68.69 289 ALA A CA 1
ATOM 2283 C C . ALA A 1 289 ? -2.093 -22.474 18.502 1.00 68.69 289 ALA A C 1
ATOM 2285 O O . ALA A 1 289 ? -2.575 -23.457 17.939 1.00 68.69 289 ALA A O 1
ATOM 2286 N N . GLY A 1 290 ? -0.951 -21.919 18.074 1.00 60.53 290 GLY A N 1
ATOM 2287 C CA . GLY A 1 290 ? -0.240 -22.353 16.869 1.00 60.53 290 GLY A CA 1
ATOM 2288 C C . GLY A 1 290 ? -1.014 -22.070 15.578 1.00 60.53 290 GLY A C 1
ATOM 2289 O O . GLY A 1 290 ? -0.634 -22.553 14.510 1.00 60.53 290 GLY A O 1
ATOM 2290 N N . ILE A 1 291 ? -2.093 -21.287 15.658 1.00 60.16 291 ILE A N 1
ATOM 2291 C CA . ILE A 1 291 ? -2.841 -20.819 14.500 1.00 60.16 291 ILE A CA 1
ATOM 2292 C C . ILE A 1 291 ? -2.014 -19.688 13.911 1.00 60.16 291 ILE A C 1
ATOM 2294 O O . ILE A 1 291 ? -1.951 -18.576 14.441 1.00 60.16 291 ILE A O 1
ATOM 2298 N N . ARG A 1 292 ? -1.334 -19.987 12.806 1.00 51.97 292 ARG A N 1
ATOM 2299 C CA . ARG A 1 292 ? -0.631 -18.967 12.042 1.00 51.97 292 ARG A CA 1
ATOM 2300 C C . ARG A 1 292 ? -1.686 -17.979 11.557 1.00 51.97 292 ARG A C 1
ATOM 2302 O O . ARG A 1 292 ? -2.526 -18.329 10.734 1.00 51.97 292 ARG A O 1
ATOM 2309 N N . VAL A 1 293 ? -1.667 -16.762 12.093 1.00 54.16 293 VAL A N 1
ATOM 2310 C CA . VAL A 1 293 ? -2.413 -15.660 11.491 1.00 54.16 293 VAL A CA 1
ATOM 2311 C C . VAL A 1 293 ? -1.748 -15.452 10.137 1.00 54.16 293 VAL A C 1
ATOM 2313 O O . VAL A 1 293 ? -0.617 -14.978 10.074 1.00 54.16 293 VAL A O 1
ATOM 2316 N N . GLU A 1 294 ? -2.401 -15.912 9.069 1.00 49.81 294 GLU A N 1
ATOM 2317 C CA . GLU A 1 294 ? -1.837 -16.004 7.711 1.00 49.81 294 GLU A CA 1
ATOM 2318 C C . GLU A 1 294 ? -1.326 -14.651 7.171 1.00 49.81 294 GLU A C 1
ATOM 2320 O O . GLU A 1 294 ? -0.676 -14.604 6.137 1.00 49.81 294 GLU A O 1
ATOM 2325 N N . TRP A 1 295 ? -1.616 -13.545 7.864 1.00 50.72 295 TRP A N 1
ATOM 2326 C CA . TRP A 1 295 ? -1.546 -12.185 7.337 1.00 50.72 295 TRP A CA 1
ATOM 2327 C C . TRP A 1 295 ? -0.293 -11.425 7.795 1.00 50.72 295 TRP A C 1
ATOM 2329 O O . TRP A 1 295 ? -0.080 -10.286 7.386 1.00 50.72 295 TRP A O 1
ATOM 2339 N N . SER A 1 296 ? 0.537 -12.008 8.669 1.00 50.38 296 SER A N 1
ATOM 2340 C CA . SER A 1 296 ? 1.724 -11.324 9.186 1.00 50.38 296 SER A CA 1
ATOM 2341 C C . SER A 1 296 ? 2.966 -11.637 8.343 1.00 50.38 296 SER A C 1
ATOM 2343 O O . SER A 1 296 ? 3.686 -12.595 8.624 1.00 50.38 296 SER A O 1
ATOM 2345 N N . ASN A 1 297 ? 3.289 -10.758 7.390 1.00 51.09 297 ASN A N 1
ATOM 2346 C CA . ASN A 1 297 ? 4.644 -10.655 6.813 1.00 51.09 297 ASN A CA 1
ATOM 2347 C C . ASN A 1 297 ? 5.659 -10.059 7.810 1.00 51.09 297 ASN A C 1
ATOM 2349 O O . ASN A 1 297 ? 6.841 -9.891 7.514 1.00 51.09 297 ASN A O 1
ATOM 2353 N N . PHE A 1 298 ? 5.201 -9.736 9.021 1.00 55.44 298 PHE A N 1
ATOM 2354 C CA . PHE A 1 298 ? 6.018 -9.177 10.079 1.00 55.44 298 PHE A CA 1
ATOM 2355 C C . PHE A 1 298 ? 7.026 -10.218 10.586 1.00 55.44 298 PHE A C 1
ATOM 2357 O O . PHE A 1 298 ? 6.671 -11.150 11.311 1.00 55.44 298 PHE A O 1
ATOM 2364 N N . LYS A 1 299 ? 8.301 -10.041 10.218 1.00 54.91 299 LYS A N 1
ATOM 2365 C CA . LYS A 1 299 ? 9.417 -10.716 10.887 1.00 54.91 299 LYS A CA 1
ATOM 2366 C C . LYS A 1 299 ? 9.410 -10.267 12.349 1.00 54.91 299 LYS A C 1
ATOM 2368 O O . LYS A 1 299 ? 9.500 -9.083 12.657 1.00 54.91 299 LYS A O 1
ATOM 2373 N N . ASP A 1 300 ? 9.203 -11.241 13.220 1.00 51.75 300 ASP A N 1
ATOM 2374 C CA . ASP A 1 300 ? 8.877 -11.169 14.646 1.00 51.75 300 ASP A CA 1
ATOM 2375 C C . ASP A 1 300 ? 10.018 -10.566 15.503 1.00 51.75 300 ASP A C 1
ATOM 2377 O O . ASP A 1 300 ? 10.537 -11.211 16.407 1.00 51.75 300 ASP A O 1
ATOM 2381 N N . GLU A 1 301 ? 10.461 -9.336 15.222 1.00 50.16 301 GLU A N 1
ATOM 2382 C CA . GLU A 1 301 ? 11.582 -8.708 15.946 1.00 50.16 301 GLU A CA 1
ATOM 2383 C C . GLU A 1 301 ? 11.171 -8.123 17.306 1.00 50.16 301 GLU A C 1
ATOM 2385 O O . GLU A 1 301 ? 12.019 -7.847 18.154 1.00 50.16 301 GLU A O 1
ATOM 2390 N N . THR A 1 302 ? 9.869 -7.974 17.573 1.00 55.62 302 THR A N 1
ATOM 2391 C CA . THR A 1 302 ? 9.375 -7.570 18.900 1.00 55.62 302 THR A CA 1
ATOM 2392 C C . THR A 1 302 ? 8.702 -8.748 19.591 1.00 55.62 302 THR A C 1
ATOM 2394 O O . THR A 1 302 ? 7.586 -9.136 19.261 1.00 55.62 302 THR A O 1
ATOM 2397 N N . SER A 1 303 ? 9.423 -9.328 20.557 1.00 62.94 303 SER A N 1
ATOM 2398 C CA . SER A 1 303 ? 9.011 -10.481 21.365 1.00 62.94 303 SER A CA 1
ATOM 2399 C C . SER A 1 303 ? 7.552 -10.378 21.828 1.00 62.94 303 SER A C 1
ATOM 2401 O O . SER A 1 303 ? 7.135 -9.338 22.342 1.00 62.94 303 SER A O 1
ATOM 2403 N N . SER A 1 304 ? 6.804 -11.485 21.725 1.00 70.00 304 SER A N 1
ATOM 2404 C CA . SER A 1 304 ? 5.438 -11.659 22.265 1.00 70.00 304 SER A CA 1
ATOM 2405 C C . SER A 1 304 ? 5.268 -11.060 23.676 1.00 70.00 304 SER A C 1
ATOM 2407 O O . SER A 1 304 ? 4.252 -10.439 23.995 1.00 70.00 304 SER A O 1
ATOM 2409 N N . SER A 1 305 ? 6.330 -11.129 24.486 1.00 78.25 305 SER A N 1
ATOM 2410 C CA . SER A 1 305 ? 6.421 -10.542 25.827 1.00 78.25 305 SER A CA 1
ATOM 2411 C C . SER A 1 305 ? 6.178 -9.021 25.871 1.00 78.25 305 SER A C 1
ATOM 2413 O O . SER A 1 305 ? 5.469 -8.517 26.747 1.00 78.25 305 SER A O 1
ATOM 2415 N N . SER A 1 306 ? 6.700 -8.257 24.906 1.00 81.25 306 SER A N 1
ATOM 2416 C CA . SER A 1 306 ? 6.537 -6.796 24.855 1.00 81.25 306 SER A CA 1
ATOM 2417 C C . SER A 1 306 ? 5.106 -6.379 24.504 1.00 81.25 306 SER A C 1
ATOM 2419 O O . SER A 1 306 ? 4.597 -5.391 25.042 1.00 81.25 306 SER A O 1
ATOM 2421 N N . THR A 1 307 ? 4.440 -7.146 23.639 1.00 81.94 307 THR A N 1
ATOM 2422 C CA . THR A 1 307 ? 3.021 -6.964 23.299 1.00 81.94 307 THR A CA 1
ATOM 2423 C C . THR A 1 307 ? 2.139 -7.255 24.511 1.00 81.94 307 THR A C 1
ATOM 2425 O O . THR A 1 307 ? 1.325 -6.410 24.885 1.00 81.94 307 THR A O 1
ATOM 2428 N N . ALA A 1 308 ? 2.361 -8.389 25.187 1.00 83.62 308 ALA A N 1
ATOM 2429 C CA . ALA A 1 308 ? 1.630 -8.764 26.397 1.00 83.62 308 ALA A CA 1
ATOM 2430 C C . ALA A 1 308 ? 1.780 -7.717 27.516 1.00 83.62 308 ALA A C 1
ATOM 2432 O O . ALA A 1 308 ? 0.791 -7.301 28.117 1.00 83.62 308 ALA A O 1
ATOM 2433 N N . THR A 1 309 ? 2.999 -7.211 27.736 1.00 87.06 309 THR A N 1
ATOM 2434 C CA . THR A 1 309 ? 3.271 -6.160 28.735 1.00 87.06 309 THR A CA 1
ATOM 2435 C C . THR A 1 309 ? 2.469 -4.884 28.459 1.00 87.06 309 THR A C 1
ATOM 2437 O O . THR A 1 309 ? 1.903 -4.295 29.380 1.00 87.06 309 THR A O 1
ATOM 2440 N N . ARG A 1 310 ? 2.365 -4.456 27.192 1.00 84.88 310 ARG A N 1
ATOM 2441 C CA . ARG A 1 310 ? 1.565 -3.273 26.828 1.00 84.88 310 ARG A CA 1
ATOM 2442 C C . ARG A 1 310 ? 0.067 -3.509 26.983 1.00 84.88 310 ARG A C 1
ATOM 2444 O O . ARG A 1 310 ? -0.626 -2.624 27.477 1.00 84.88 310 ARG A O 1
ATOM 2451 N N . ILE A 1 311 ? -0.430 -4.684 26.600 1.00 86.50 311 ILE A N 1
ATOM 2452 C CA . ILE A 1 311 ? -1.839 -5.049 26.809 1.00 86.50 311 ILE A CA 1
ATOM 2453 C C . ILE A 1 311 ? -2.178 -5.002 28.298 1.00 86.50 311 ILE A C 1
ATOM 2455 O O . ILE A 1 311 ? -3.185 -4.400 28.666 1.00 86.50 311 ILE A O 1
ATOM 2459 N N . LEU A 1 312 ? -1.317 -5.563 29.153 1.00 87.00 312 LEU A N 1
ATOM 2460 C CA . LEU A 1 312 ? -1.482 -5.505 30.605 1.00 87.00 312 LEU A CA 1
ATOM 2461 C C . LEU A 1 312 ? -1.518 -4.062 31.113 1.00 87.00 312 LEU A C 1
ATOM 2463 O O . LEU A 1 312 ? -2.418 -3.735 31.875 1.00 87.00 312 LEU A O 1
ATOM 2467 N N . ALA A 1 313 ? -0.615 -3.192 30.649 1.00 86.50 313 ALA A N 1
ATOM 2468 C CA . ALA A 1 313 ? -0.601 -1.782 31.043 1.00 86.50 313 ALA A CA 1
ATOM 2469 C C . ALA A 1 313 ? -1.911 -1.047 30.688 1.00 86.50 313 ALA A C 1
ATOM 2471 O O . ALA A 1 313 ? -2.447 -0.297 31.507 1.00 86.50 313 ALA A O 1
ATOM 2472 N N . HIS A 1 314 ? -2.463 -1.290 29.493 1.00 86.19 314 HIS A N 1
ATOM 2473 C CA . HIS A 1 314 ? -3.776 -0.756 29.116 1.00 86.19 314 HIS A CA 1
ATOM 2474 C C . HIS A 1 314 ? -4.897 -1.354 29.977 1.00 86.19 314 HIS A C 1
ATOM 2476 O O . HIS A 1 314 ? -5.726 -0.614 30.496 1.00 86.19 314 HIS A O 1
ATOM 2482 N N . ALA A 1 315 ? -4.902 -2.673 30.188 1.00 86.00 315 ALA A N 1
ATOM 2483 C CA . ALA A 1 315 ? -5.914 -3.346 30.997 1.00 86.00 315 ALA A CA 1
ATOM 2484 C C . ALA A 1 315 ? -5.924 -2.854 32.455 1.00 86.00 315 ALA A C 1
ATOM 2486 O O . ALA A 1 315 ? -6.998 -2.634 33.015 1.00 86.00 315 ALA A O 1
ATOM 2487 N N . THR A 1 316 ? -4.751 -2.632 33.061 1.00 87.38 316 THR A N 1
ATOM 2488 C CA . THR A 1 316 ? -4.638 -2.078 34.418 1.00 87.38 316 THR A CA 1
ATOM 2489 C C . THR A 1 316 ? -5.168 -0.654 34.488 1.00 87.38 316 THR A C 1
ATOM 2491 O O . THR A 1 316 ? -5.964 -0.359 35.370 1.00 87.38 316 THR A O 1
ATOM 2494 N N . ALA A 1 317 ? -4.818 0.199 33.519 1.00 85.25 317 ALA A N 1
ATOM 2495 C CA . ALA A 1 317 ? -5.279 1.586 33.495 1.00 85.25 317 ALA A CA 1
ATOM 2496 C C . ALA A 1 317 ? -6.809 1.704 33.364 1.00 85.25 317 ALA A C 1
ATOM 2498 O O . ALA A 1 317 ? -7.403 2.659 33.857 1.00 85.25 317 ALA A O 1
ATOM 2499 N N . TRP A 1 318 ? -7.459 0.741 32.703 1.00 85.69 318 TRP A N 1
ATOM 2500 C CA . TRP A 1 318 ? -8.912 0.750 32.487 1.00 85.69 318 TRP A CA 1
ATOM 2501 C C . TRP A 1 318 ? -9.700 0.162 33.659 1.00 85.69 318 TRP A C 1
ATOM 2503 O O . TRP A 1 318 ? -10.851 0.541 33.874 1.00 85.69 318 TRP A O 1
ATOM 2513 N N . LYS A 1 319 ? -9.090 -0.762 34.412 1.00 77.50 319 LYS A N 1
ATOM 2514 C CA . LYS A 1 319 ? -9.717 -1.439 35.556 1.00 77.50 319 LYS A CA 1
ATOM 2515 C C . LYS A 1 319 ? -10.060 -0.469 36.691 1.00 77.50 319 LYS A C 1
ATOM 2517 O O . LYS A 1 319 ? -11.053 -0.678 37.384 1.00 77.50 319 LYS A O 1
ATOM 2522 N N . ASP A 1 320 ? -9.296 0.611 36.824 1.00 59.00 320 ASP A N 1
ATOM 2523 C CA . ASP A 1 320 ? -9.459 1.602 37.892 1.00 59.00 320 ASP A CA 1
ATOM 2524 C C . ASP A 1 320 ? -10.686 2.526 37.710 1.00 59.00 320 ASP A C 1
ATOM 2526 O O . ASP A 1 320 ? -10.969 3.346 38.579 1.00 59.00 320 ASP A O 1
ATOM 2530 N N . HIS A 1 321 ? -11.454 2.380 36.619 1.00 54.91 321 HIS A N 1
ATOM 2531 C CA . HIS A 1 321 ? -12.615 3.232 36.302 1.00 54.91 321 HIS A CA 1
ATOM 2532 C C . HIS A 1 321 ? -13.924 2.484 36.001 1.00 54.91 321 HIS A C 1
ATOM 2534 O O . HIS A 1 321 ? -14.903 3.104 35.589 1.00 54.91 321 HIS A O 1
ATOM 2540 N N . THR A 1 322 ? -13.978 1.165 36.208 1.00 49.88 322 THR A N 1
ATOM 2541 C CA . THR A 1 322 ? -15.224 0.373 36.110 1.00 49.88 322 THR A CA 1
ATOM 2542 C C . THR A 1 322 ? -15.954 0.196 37.451 1.00 49.88 322 THR A C 1
ATOM 2544 O O . THR A 1 322 ? -16.710 -0.763 37.603 1.00 49.88 322 THR A O 1
ATOM 2547 N N . LEU A 1 323 ? -15.730 1.096 38.417 1.00 36.59 323 LEU A N 1
ATOM 2548 C CA . LEU A 1 323 ? -16.456 1.169 39.695 1.00 36.59 323 LEU A CA 1
ATOM 2549 C C . LEU A 1 323 ? -17.433 2.346 39.702 1.00 36.59 323 LEU A C 1
ATOM 2551 O O . LEU A 1 323 ? -16.996 3.470 39.372 1.00 36.59 323 LEU A O 1
#

Organism: NCBI:txid2480587

pLDDT: mean 70.52, std 16.28, range [35.28, 93.88]

Radius of gyration: 25.29 Å; chains: 1; bounding box: 85×50×72 Å

Sequence (323 aa):
MTKPRSLHADLSNAFKNCFELSIKKNIQIASTNNVANQEVPNEHTIKKAFRSVLKKWRDGKYTPLNPAIPLIAYVLPGGNESDATRGLEGLTEKGASIVNSLAPIAKVLGFSVFTASLTKKVVGIPHEDDFTYEFIPSHYKRRRLGFDNDTYDLYCEIRGHGDYDIPPMGEVLEEKQFLDYLAGVDDANALSMKLGAFDIEEDSHIARKNEFGKSYPQEEYFDRDDGEITLEHHRCVVVLCPHQEETDLILALKGPYWFLKQLEVTSTPSARSRAVVSAAIKNLDAKEAGIRVEWSNFKDETSSSSTATRILAHATAWKDHTL

Secondary structure (DSSP, 8-state):
-PPPPPHHHHHHHHHHHHHHHHHHHHHHHH--S------PPPHHHHHHHHHHHHHHHHTT-S--S-TT---EEEEPTT--GGGGGGGGGTS-HHHHHHHHHHHHHHHHTTEEEEEEEEEEEEEEEE-GGG--GGGS-TT-------S------------------PPPEEEEEEEEEEEEEEEESS-TT--EEEEEEEEE-TTSTTS-GGGSTTPPPSEEEEETTTTEEEEEEEEEEEEEEETTTHHHHHHHHHHHHHHHHHS---SS--HHHHHHHHHHHHHHHHHHTT---TT------S-HHHHHHHHHHHHHHHHTT--

Foldseek 3Di:
DDDQDDLLVLQQVLLVLLLVVLVVVVVVVVDPDDDDDPPRPDPVRSLVSLLVSLLCVLVVSHDQLDPQAQKAKDFAPPQFQQQQLVWLRSDDPSRNVSCVSCQVSLVVSQKFKKKWKKKKKWKAAADPVQPDVPLPPVVPPPPVDDDDDDDDDDPPPCPDPDPDDDHDGDGTPDIWMFTQWIWTNDDPPTDTDGLHGHTDPQSNVRDPPCSLPPDAAPDWDADPVVNMIMGMHMTMIMMMGRNVCVLVNVCLRPNLLVVLVPDDLAQDDDPSRVVSLVVNVVVLVCVVVVNPSVRHPDPPPDDPVSSVVSSVSSVVSNVVPPD